Protein AF-A0A3P7JUI5-F1 (afdb_monomer_lite)

Secondary structure (DSSP, 8-state):
------PEEEEEEEEE-SSTT-EEEEEEEEE--S---TTTTHHHHHHHHHHHHHHTT-HHHHHHB-B---S---STT-S-SSSB-EE-GGGGGTT-HHHHHH-S-HHHHHH-SPPPSS--HHHHHHTS-HHHH---SS--S-----EEEEEEEEESS--HHHHHHHHHHHHHTTEEE-PPPTT-TT------------GGGGHHHHHHHHHHHHHHHHHHHT-TT-S-HHHHHHHHHHHHHHHHHHHHHHHHHTT----HHHHHHHHHHHHHHHHHHHHHHH-

Organism: Strongylus vulgaris (NCBI:txid40348)

Radius of gyration: 26.4 Å; chains: 1; bounding box: 70×42×78 Å

Foldseek 3Di:
DDDDQQAKEKEWAKAQAPPPQKIKIKIKIKGQDPFDPFQVVLVVQLVQLVLVCLQVVDPVLQVFADWDCDPDDPPPLQADNTGGGKQALCSLQSSDPVSSVPDPGPLCSLVVDDADPQGDSSCRNQVHPPVVQQRDSDDPDRDRDMGMGIMITMGSDDDPVSVVSSVVSCVVVRHHYDYDDPPRRHPHDHPPDPPPDDPVNCVVVVVVLVVLLVVQLVVLVVDPPDPDSNVVSVVLSVVLVVVVVVVVVVCVVVVVPQDPVCVVCVSVVSSVVSVVVVVVVVD

Structure (mmCIF, N/CA/C/O backbone):
data_AF-A0A3P7JUI5-F1
#
_entry.id   AF-A0A3P7JUI5-F1
#
loop_
_atom_site.group_PDB
_atom_site.id
_atom_site.type_symbol
_atom_site.label_atom_id
_atom_site.label_alt_id
_atom_site.label_comp_id
_atom_site.label_asym_id
_atom_site.label_entity_id
_atom_site.label_seq_id
_atom_site.pdbx_PDB_ins_code
_atom_site.Cartn_x
_atom_site.Cartn_y
_atom_site.Cartn_z
_atom_site.occupancy
_atom_site.B_iso_or_equiv
_atom_site.auth_seq_id
_atom_site.auth_comp_id
_atom_site.auth_asym_id
_atom_site.auth_atom_id
_atom_site.pdbx_PDB_model_num
ATOM 1 N N . MET A 1 1 ? -7.898 6.208 37.864 1.00 26.83 1 MET A N 1
ATOM 2 C CA . MET A 1 1 ? -7.389 7.340 37.059 1.00 26.83 1 MET A CA 1
ATOM 3 C C . MET A 1 1 ? -8.324 7.494 35.877 1.00 26.83 1 MET A C 1
ATOM 5 O O . MET A 1 1 ? -8.553 6.518 35.176 1.00 26.83 1 MET A O 1
ATOM 9 N N . ILE A 1 2 ? -8.960 8.654 35.769 1.00 21.42 2 ILE A N 1
ATOM 10 C CA . ILE A 1 2 ? -10.055 8.947 34.840 1.00 21.42 2 ILE A CA 1
ATOM 11 C C . ILE A 1 2 ? -9.502 8.906 33.410 1.00 21.42 2 ILE A C 1
ATOM 13 O O . ILE A 1 2 ? -8.670 9.733 33.047 1.00 21.42 2 ILE A O 1
ATOM 17 N N . VAL A 1 3 ? -9.920 7.908 32.628 1.00 23.72 3 VAL A N 1
ATOM 18 C CA . VAL A 1 3 ? -9.599 7.799 31.201 1.00 23.72 3 VAL A CA 1
ATOM 19 C C . VAL A 1 3 ? -10.454 8.836 30.479 1.00 23.72 3 VAL A C 1
ATOM 21 O O . VAL A 1 3 ? -11.664 8.675 30.345 1.00 23.72 3 VAL A O 1
ATOM 24 N N . THR A 1 4 ? -9.837 9.946 30.082 1.00 24.38 4 THR A N 1
ATOM 25 C CA . THR A 1 4 ? -10.441 10.930 29.176 1.00 24.38 4 THR A CA 1
ATOM 26 C C . THR A 1 4 ? -10.894 10.245 27.882 1.00 24.38 4 THR A C 1
ATOM 28 O O . THR A 1 4 ? -10.206 9.326 27.434 1.00 24.38 4 THR A O 1
ATOM 31 N N . PRO A 1 5 ? -12.006 10.669 27.253 1.00 30.05 5 PRO A N 1
ATOM 32 C CA . PRO A 1 5 ? -12.497 10.048 26.027 1.00 30.05 5 PRO A CA 1
ATOM 33 C C . PRO A 1 5 ? -11.502 10.318 24.889 1.00 30.05 5 PRO A C 1
ATOM 35 O O . PRO A 1 5 ? -11.484 11.397 24.299 1.00 30.05 5 PRO A O 1
ATOM 38 N N . GLU A 1 6 ? -10.614 9.359 24.624 1.00 42.66 6 GLU A N 1
ATOM 39 C CA . GLU A 1 6 ? -9.634 9.443 23.542 1.00 42.66 6 GLU A CA 1
ATOM 40 C C . GLU A 1 6 ? -10.351 9.339 22.189 1.00 42.66 6 GLU A C 1
ATOM 42 O O . GLU A 1 6 ? -10.959 8.319 21.854 1.00 42.66 6 GLU A O 1
ATOM 47 N N . ARG A 1 7 ? -10.301 10.430 21.418 1.00 47.59 7 ARG A N 1
ATOM 48 C CA . ARG A 1 7 ? -10.943 10.552 20.107 1.00 47.59 7 ARG A CA 1
ATOM 49 C C . ARG A 1 7 ? -10.214 9.688 19.086 1.00 47.59 7 ARG A C 1
ATOM 51 O O . ARG A 1 7 ? -9.016 9.851 18.874 1.00 47.59 7 ARG A O 1
ATOM 58 N N . THR A 1 8 ? -10.940 8.780 18.443 1.00 51.47 8 THR A N 1
ATOM 59 C CA . THR A 1 8 ? -10.430 8.040 17.287 1.00 51.47 8 THR A CA 1
ATOM 60 C C . THR A 1 8 ? -10.857 8.756 16.022 1.00 51.47 8 THR A C 1
ATOM 62 O O . THR A 1 8 ? -12.051 8.921 15.811 1.00 51.47 8 THR A O 1
ATOM 65 N N . ILE A 1 9 ? -9.908 9.144 15.177 1.00 55.41 9 ILE A N 1
ATOM 66 C CA . ILE A 1 9 ? -10.191 9.843 13.927 1.00 55.41 9 ILE A CA 1
ATOM 67 C C . ILE A 1 9 ? -10.328 8.824 12.797 1.00 55.41 9 ILE A C 1
ATOM 69 O O . ILE A 1 9 ? -9.469 7.970 12.598 1.00 55.41 9 ILE A O 1
ATOM 73 N N . VAL A 1 10 ? -11.393 8.941 12.020 1.00 49.41 10 VAL A N 1
ATOM 74 C CA . VAL A 1 10 ? -11.691 8.087 10.871 1.00 49.41 10 VAL A CA 1
ATOM 75 C C . VAL A 1 10 ? -11.729 8.952 9.624 1.00 49.41 10 VAL A C 1
ATOM 77 O O . VAL A 1 10 ? -12.412 9.975 9.568 1.00 49.41 10 VAL A O 1
ATOM 80 N N . ARG A 1 11 ? -10.987 8.526 8.604 1.00 51.09 11 ARG A N 1
ATOM 81 C CA . ARG A 1 11 ? -10.956 9.133 7.279 1.00 51.09 11 ARG A CA 1
ATOM 82 C C . ARG A 1 11 ? -11.177 8.050 6.230 1.00 51.09 11 ARG A C 1
ATOM 84 O O . ARG A 1 11 ? -10.289 7.256 5.940 1.00 51.09 11 ARG A O 1
ATOM 91 N N . LEU A 1 12 ? -12.363 8.040 5.635 1.00 49.16 12 LEU A N 1
ATOM 92 C CA . LEU A 1 12 ? -12.689 7.166 4.509 1.00 49.16 12 LEU A CA 1
ATOM 93 C C . LEU A 1 12 ? -12.155 7.766 3.211 1.00 49.16 12 LEU A C 1
ATOM 95 O O . LEU A 1 12 ? -12.473 8.909 2.901 1.00 49.16 12 LEU A O 1
ATOM 99 N N . ASN A 1 13 ? -11.361 7.001 2.462 1.00 51.72 13 ASN A N 1
ATOM 100 C CA . ASN A 1 13 ? -10.865 7.367 1.142 1.00 51.72 13 ASN A CA 1
ATOM 101 C C . ASN A 1 13 ? -11.179 6.263 0.122 1.00 51.72 13 ASN A C 1
ATOM 103 O O . ASN A 1 13 ? -10.745 5.126 0.263 1.00 51.72 13 ASN A O 1
ATOM 107 N N . SER A 1 14 ? -11.919 6.593 -0.929 1.00 46.00 14 SER A N 1
ATOM 108 C CA . SER A 1 14 ? -12.170 5.696 -2.057 1.00 46.00 14 SER A CA 1
ATOM 109 C C . SER A 1 14 ? -11.106 5.916 -3.132 1.00 46.00 14 SER A C 1
ATOM 111 O O . SER A 1 14 ? -11.048 6.992 -3.724 1.00 46.00 14 SER A O 1
ATOM 113 N N . ARG A 1 15 ? -10.273 4.907 -3.418 1.00 50.12 15 ARG A N 1
ATOM 114 C CA . ARG A 1 15 ? -9.335 4.931 -4.550 1.00 50.12 15 ARG A CA 1
ATOM 115 C C . ARG A 1 15 ? -9.764 3.913 -5.601 1.00 50.12 15 ARG A C 1
ATOM 117 O O . ARG A 1 15 ? -9.694 2.703 -5.411 1.00 50.12 15 ARG A O 1
ATOM 124 N N . MET A 1 16 ? -10.184 4.415 -6.752 1.00 36.66 16 MET A N 1
ATOM 125 C CA . MET A 1 16 ? -10.520 3.583 -7.900 1.00 36.66 16 MET A CA 1
ATOM 126 C C . MET A 1 16 ? -9.229 3.217 -8.649 1.00 36.66 16 MET A C 1
ATOM 128 O O . MET A 1 16 ? -8.483 4.106 -9.063 1.00 36.66 16 MET A O 1
ATOM 132 N N . SER A 1 17 ? -8.937 1.919 -8.775 1.00 37.41 17 SER A N 1
ATOM 133 C CA . SER A 1 17 ? -7.819 1.412 -9.579 1.00 37.41 17 SER A CA 1
ATOM 134 C C . SER A 1 17 ? -8.323 1.106 -10.986 1.00 37.41 17 SER A C 1
ATOM 136 O O . SER A 1 17 ? -9.324 0.412 -11.152 1.00 37.41 17 SER A O 1
ATOM 138 N N . VAL A 1 18 ? -7.632 1.617 -12.007 1.00 34.16 18 VAL A N 1
ATOM 139 C CA . VAL A 1 18 ? -7.945 1.386 -13.427 1.00 34.16 18 VAL A CA 1
ATOM 140 C C . VAL A 1 18 ? -7.439 0.001 -13.844 1.00 34.16 18 VAL A C 1
ATOM 142 O O . VAL A 1 18 ? -6.486 -0.146 -14.597 1.00 34.16 18 VAL A O 1
ATOM 145 N N . THR A 1 19 ? -8.063 -1.028 -13.294 1.00 34.94 19 THR A N 1
ATOM 146 C CA . THR A 1 19 ? -8.113 -2.372 -13.872 1.00 34.94 19 THR A CA 1
ATOM 147 C C . THR A 1 19 ? -9.593 -2.725 -13.866 1.00 34.94 19 THR A C 1
ATOM 149 O O . THR A 1 19 ? -10.106 -3.256 -12.886 1.00 34.94 19 THR A O 1
ATOM 152 N N . GLU A 1 20 ? -10.276 -2.195 -14.882 1.00 40.41 20 GLU A N 1
ATOM 153 C CA . GLU A 1 20 ? -11.668 -2.414 -15.295 1.00 40.41 20 GLU A CA 1
ATOM 154 C C . GLU A 1 20 ? -12.568 -3.172 -14.296 1.00 40.41 20 GLU A C 1
ATOM 156 O O . GLU A 1 20 ? -12.841 -4.337 -14.502 1.00 40.41 20 GLU A O 1
ATOM 161 N N . HIS A 1 21 ? -13.128 -2.485 -13.287 1.00 45.44 21 HIS A N 1
ATOM 162 C CA . HIS A 1 21 ? -14.268 -2.924 -12.434 1.00 45.44 21 HIS A CA 1
ATOM 163 C C . HIS A 1 21 ? -13.969 -3.335 -10.978 1.00 45.44 21 HIS A C 1
ATOM 165 O O . HIS A 1 21 ? -14.878 -3.807 -10.313 1.00 45.44 21 HIS A O 1
ATOM 171 N N . ASN A 1 22 ? -12.775 -3.102 -10.419 1.00 52.47 22 ASN A N 1
ATOM 172 C CA . ASN A 1 22 ? -12.553 -3.278 -8.970 1.00 52.47 22 ASN A CA 1
ATOM 173 C C . ASN A 1 22 ? -12.236 -1.942 -8.279 1.00 52.47 22 ASN A C 1
ATOM 175 O O . ASN A 1 22 ? -11.283 -1.250 -8.651 1.00 52.47 22 ASN A O 1
ATOM 179 N N . VAL A 1 23 ? -13.009 -1.574 -7.251 1.00 56.88 23 VAL A N 1
ATOM 180 C CA . VAL A 1 23 ? -12.786 -0.355 -6.456 1.00 56.88 23 VAL A CA 1
ATOM 181 C C . VAL A 1 23 ? -12.154 -0.704 -5.114 1.00 56.88 23 VAL A C 1
ATOM 183 O O . VAL A 1 23 ? -12.632 -1.567 -4.382 1.00 56.88 23 VAL A O 1
ATOM 186 N N . ILE A 1 24 ? -11.073 -0.003 -4.770 1.00 59.09 24 ILE A N 1
ATOM 187 C CA . ILE A 1 24 ? -10.360 -0.184 -3.508 1.00 59.09 24 ILE A CA 1
ATOM 188 C C . ILE A 1 24 ? -10.741 0.970 -2.580 1.00 59.09 24 ILE A C 1
ATOM 190 O O . ILE A 1 24 ? -10.284 2.105 -2.720 1.00 59.09 24 ILE A O 1
ATOM 194 N N . SER A 1 25 ? -11.591 0.687 -1.602 1.00 60.56 25 SER A N 1
ATOM 195 C CA . SER A 1 25 ? -11.957 1.649 -0.567 1.00 60.56 25 SER A CA 1
ATOM 196 C C . SER A 1 25 ? -11.001 1.510 0.612 1.00 60.56 25 SER A C 1
ATOM 198 O O . SER A 1 25 ? -11.040 0.534 1.355 1.00 60.56 25 SER A O 1
ATOM 200 N N . ALA A 1 26 ? -10.126 2.494 0.795 1.00 60.53 26 ALA A N 1
ATOM 201 C CA . ALA A 1 26 ? -9.203 2.566 1.917 1.00 60.53 26 ALA A CA 1
ATOM 202 C C . ALA A 1 26 ? -9.793 3.441 3.032 1.00 60.53 26 ALA A C 1
ATOM 204 O O . ALA A 1 26 ? -9.858 4.667 2.943 1.00 60.53 26 ALA A O 1
ATOM 205 N N . LEU A 1 27 ? -10.201 2.817 4.127 1.00 63.44 27 LEU A N 1
ATOM 206 C CA . LEU A 1 27 ? -10.541 3.501 5.359 1.00 63.44 27 LEU A CA 1
ATOM 207 C C . LEU A 1 27 ? -9.280 3.727 6.198 1.00 63.44 27 LEU A C 1
ATOM 209 O O . LEU A 1 27 ? -8.758 2.806 6.814 1.00 63.44 27 LEU A O 1
ATOM 213 N N . VAL A 1 28 ? -8.802 4.961 6.282 1.00 63.41 28 VAL A N 1
ATOM 214 C CA . VAL A 1 28 ? -7.687 5.326 7.159 1.00 63.41 28 VAL A CA 1
ATOM 215 C C . VAL A 1 28 ? -8.228 5.660 8.542 1.00 63.41 28 VAL A C 1
ATOM 217 O O . VAL A 1 28 ? -9.019 6.587 8.701 1.00 63.41 28 VAL A O 1
ATOM 220 N N . VAL A 1 29 ? -7.785 4.931 9.561 1.00 62.66 29 VAL A N 1
ATOM 221 C CA . VAL A 1 29 ? -8.134 5.202 10.956 1.00 62.66 29 VAL A CA 1
ATOM 222 C C . VAL A 1 29 ? -6.893 5.714 11.679 1.00 62.66 29 VAL A C 1
ATOM 224 O O . VAL A 1 29 ? -5.898 5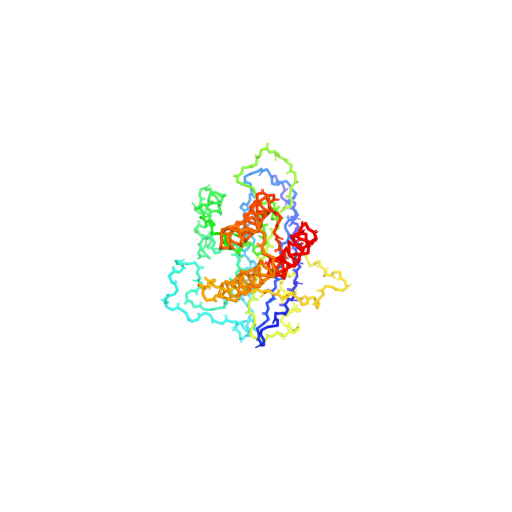.015 11.861 1.00 62.66 29 VAL A O 1
ATOM 227 N N . ARG A 1 30 ? -6.950 6.974 12.095 1.00 64.50 30 ARG A N 1
ATOM 228 C CA . ARG A 1 30 ? -5.895 7.651 12.841 1.00 64.50 30 ARG A CA 1
ATOM 229 C C . ARG A 1 30 ? -6.253 7.667 14.319 1.00 64.50 30 ARG A C 1
ATOM 231 O O . ARG A 1 30 ? -7.285 8.203 14.715 1.00 64.50 30 ARG A O 1
ATOM 238 N N . PHE A 1 31 ? -5.353 7.164 15.153 1.00 61.66 31 PHE A N 1
ATOM 239 C CA . PHE A 1 31 ? -5.466 7.294 16.600 1.00 61.66 31 PHE A CA 1
ATOM 240 C C . PHE A 1 31 ? -4.487 8.371 17.070 1.00 61.66 31 PHE A C 1
ATOM 242 O O . PHE A 1 31 ? -3.290 8.090 17.214 1.00 61.66 31 PHE A O 1
ATOM 249 N N . PRO A 1 32 ? -4.951 9.616 17.303 1.00 54.56 32 PRO A N 1
ATOM 250 C CA . PRO A 1 32 ? -4.145 10.635 17.956 1.00 54.56 32 PRO A CA 1
ATOM 251 C C . PRO A 1 32 ? -3.948 10.224 19.415 1.00 54.56 32 PRO A C 1
ATOM 253 O O . PRO A 1 32 ? -4.758 10.518 20.287 1.00 54.56 32 PRO A O 1
ATOM 256 N N . VAL A 1 33 ? -2.877 9.486 19.686 1.00 55.25 33 VAL A N 1
ATOM 257 C CA . VAL A 1 33 ? -2.654 8.967 21.027 1.00 55.25 33 VAL A CA 1
ATOM 258 C C . VAL A 1 33 ? -2.229 10.094 21.969 1.00 55.25 33 VAL A C 1
ATOM 260 O O . VAL A 1 33 ? -1.103 10.606 21.917 1.00 55.25 33 VAL A O 1
ATOM 263 N N . GLY A 1 34 ? -3.112 10.422 22.905 1.00 44.94 34 GLY A N 1
ATOM 264 C CA . GLY A 1 34 ? -2.802 11.217 24.078 1.00 44.94 34 GLY A CA 1
ATOM 265 C C . GLY A 1 34 ? -2.146 10.351 25.150 1.00 44.94 34 GLY A C 1
ATOM 266 O O . GLY A 1 34 ? -2.784 10.029 26.133 1.00 44.94 34 GLY A O 1
ATOM 267 N N . GLN A 1 35 ? -0.842 10.068 25.013 1.00 42.78 35 GLN A N 1
ATOM 268 C CA . GLN A 1 35 ? 0.000 9.362 26.008 1.00 42.78 35 GLN A CA 1
ATOM 269 C C . GLN A 1 35 ? -0.039 7.816 25.981 1.00 42.78 35 GLN A C 1
ATOM 271 O O . GLN A 1 35 ? -0.222 7.173 27.010 1.00 42.78 35 GLN A O 1
ATOM 276 N N . CYS A 1 36 ? 0.294 7.171 24.856 1.00 47.56 36 CYS A N 1
ATOM 277 C CA . CYS A 1 36 ? 0.828 5.806 24.955 1.00 47.56 36 CYS A CA 1
ATOM 278 C C . CYS A 1 36 ? 2.262 5.900 25.474 1.00 47.56 36 CYS A C 1
ATOM 280 O O . CYS A 1 36 ? 3.192 6.208 24.727 1.00 47.56 36 CYS A O 1
ATOM 282 N N . LEU A 1 37 ? 2.452 5.593 26.758 1.00 50.81 37 LEU A N 1
ATOM 283 C CA . LEU A 1 37 ? 3.724 5.049 27.227 1.00 50.81 37 LEU A CA 1
ATOM 284 C C . LEU A 1 37 ? 4.033 3.828 26.343 1.00 50.81 37 LEU A C 1
ATOM 286 O O . LEU A 1 37 ? 3.122 3.042 26.084 1.00 50.81 37 LEU A O 1
ATOM 290 N N . GLY A 1 38 ? 5.268 3.686 25.851 1.00 50.72 38 GLY A N 1
ATOM 291 C CA . GLY A 1 38 ? 5.672 2.867 24.686 1.00 50.72 38 GLY A CA 1
ATOM 292 C C . GLY A 1 38 ? 5.354 1.356 24.661 1.00 50.72 38 GLY A C 1
ATOM 293 O O . GLY A 1 38 ? 5.926 0.642 23.845 1.00 50.72 38 GLY A O 1
ATOM 294 N N . ARG A 1 39 ? 4.464 0.855 25.527 1.00 53.28 39 ARG A N 1
ATOM 295 C CA . ARG A 1 39 ? 3.900 -0.505 25.545 1.00 53.28 39 ARG A CA 1
ATOM 296 C C . ARG A 1 39 ? 2.367 -0.562 25.391 1.00 53.28 39 ARG A C 1
ATOM 298 O O . ARG A 1 39 ? 1.826 -1.654 25.259 1.00 53.28 39 ARG A O 1
ATOM 305 N N . LEU A 1 40 ? 1.653 0.569 25.362 1.00 66.12 40 LEU A N 1
ATOM 306 C CA . LEU A 1 40 ? 0.177 0.613 25.303 1.00 66.12 40 LEU A CA 1
ATOM 307 C C . LEU A 1 40 ? -0.432 0.576 23.883 1.00 66.12 40 LEU A C 1
ATOM 309 O O . LEU A 1 40 ? -1.573 0.972 23.673 1.00 66.12 40 LEU A O 1
ATOM 313 N N . ILE A 1 41 ? 0.275 0.014 22.902 1.00 77.25 41 ILE A N 1
ATOM 314 C CA . ILE A 1 41 ? -0.212 -0.127 21.511 1.00 77.25 41 ILE A CA 1
ATOM 315 C C . ILE A 1 41 ? -1.471 -1.000 21.410 1.00 77.25 41 ILE A C 1
ATOM 317 O O . ILE A 1 41 ? -2.245 -0.884 20.459 1.00 77.25 41 ILE A O 1
ATOM 321 N N . ARG A 1 42 ? -1.723 -1.837 22.424 1.00 81.94 42 ARG A N 1
ATOM 322 C CA . ARG A 1 42 ? -2.939 -2.649 22.505 1.00 81.94 42 ARG A CA 1
ATOM 323 C C . ARG A 1 42 ? -4.221 -1.824 22.484 1.00 81.94 42 ARG A C 1
ATOM 325 O O . ARG A 1 42 ? -5.192 -2.280 21.896 1.00 81.94 42 ARG A O 1
ATOM 332 N N . GLY A 1 43 ? -4.240 -0.636 23.090 1.00 81.00 43 GLY A N 1
ATOM 333 C CA . GLY A 1 43 ? -5.435 0.213 23.116 1.00 81.00 43 GLY A CA 1
ATOM 334 C C . GLY A 1 43 ? -5.874 0.596 21.698 1.00 81.00 43 GLY A C 1
ATOM 335 O O . GLY A 1 43 ? -6.943 0.160 21.260 1.00 81.00 43 GLY A O 1
ATOM 336 N N . PRO A 1 44 ? -5.023 1.304 20.935 1.00 79.69 44 PRO A N 1
ATOM 337 C CA . PRO A 1 44 ? -5.308 1.660 19.547 1.00 79.69 44 PRO A CA 1
ATOM 338 C C . PRO A 1 44 ? -5.592 0.455 18.643 1.00 79.69 44 PRO A C 1
ATOM 340 O O . PRO A 1 44 ? -6.512 0.520 17.837 1.00 79.69 44 PRO A O 1
ATOM 343 N N . LEU A 1 45 ? -4.872 -0.664 18.789 1.00 85.38 45 LEU A N 1
ATOM 344 C CA . LEU A 1 45 ? -5.118 -1.864 17.974 1.00 85.38 45 LEU A CA 1
ATOM 345 C C . LEU A 1 45 ? -6.407 -2.605 18.344 1.00 85.38 45 LEU A C 1
ATOM 347 O O . LEU A 1 45 ? -7.046 -3.181 17.470 1.00 85.38 45 LEU A O 1
ATOM 351 N N . SER A 1 46 ? -6.841 -2.573 19.606 1.00 87.56 46 SER A N 1
ATOM 352 C CA . SER A 1 46 ? -8.104 -3.208 20.013 1.00 87.56 46 SER A CA 1
ATOM 353 C C . SER A 1 46 ? -9.310 -2.593 19.296 1.00 87.56 46 SER A C 1
ATOM 355 O O . SER A 1 46 ? -10.252 -3.294 18.929 1.00 87.56 46 SER A O 1
ATOM 357 N N . ARG A 1 47 ? -9.243 -1.288 19.008 1.00 85.31 47 ARG A N 1
ATOM 358 C CA . ARG A 1 47 ? -10.261 -0.561 18.244 1.00 85.31 47 ARG A CA 1
ATOM 359 C C . ARG A 1 47 ? -10.332 -1.010 16.788 1.00 85.31 47 ARG A C 1
ATOM 361 O O . ARG A 1 47 ? -11.387 -0.855 16.177 1.00 85.31 47 ARG A O 1
ATOM 368 N N . ALA A 1 48 ? -9.280 -1.638 16.262 1.00 86.25 48 ALA A N 1
ATOM 369 C CA . ALA A 1 48 ? -9.318 -2.199 14.924 1.00 86.25 48 ALA A CA 1
ATOM 370 C C . ALA A 1 48 ? -10.322 -3.356 14.812 1.00 86.25 48 ALA A C 1
ATOM 372 O O . ALA A 1 48 ? -11.031 -3.467 13.816 1.00 86.25 48 ALA A O 1
ATOM 373 N N . PHE A 1 49 ? -10.446 -4.178 15.860 1.00 89.06 49 PHE A N 1
ATOM 374 C CA . PHE A 1 49 ? -11.441 -5.254 15.913 1.00 89.06 49 PHE A CA 1
ATOM 375 C C . PHE A 1 49 ? -12.871 -4.705 15.931 1.00 89.06 49 PHE A C 1
ATOM 377 O O . PHE A 1 49 ? -13.755 -5.258 15.279 1.00 89.06 49 PHE A O 1
ATOM 384 N N . VAL A 1 50 ? -13.090 -3.585 16.628 1.00 88.31 50 VAL A N 1
ATOM 385 C CA . VAL A 1 50 ? -14.383 -2.885 16.631 1.00 88.31 50 VAL A CA 1
ATOM 386 C C . VAL A 1 50 ? -14.693 -2.337 15.240 1.00 88.31 50 VAL A C 1
ATOM 388 O O . VAL A 1 50 ? -15.778 -2.579 14.721 1.00 88.31 50 VAL A O 1
ATOM 391 N N . ALA A 1 51 ? -13.731 -1.664 14.604 1.00 85.62 51 ALA A N 1
ATOM 392 C CA . ALA A 1 51 ? -13.899 -1.128 13.256 1.00 85.62 51 ALA A CA 1
ATOM 393 C C . ALA A 1 51 ? -14.191 -2.229 12.226 1.00 85.62 51 ALA A C 1
ATOM 395 O O . ALA A 1 51 ? -15.120 -2.090 11.436 1.00 85.62 51 ALA A O 1
ATOM 396 N N . ARG A 1 52 ? -13.483 -3.365 12.290 1.00 88.06 52 ARG A N 1
ATOM 397 C CA . ARG A 1 52 ? -13.764 -4.536 11.448 1.00 88.06 52 ARG A CA 1
ATOM 398 C C . ARG A 1 52 ? -15.205 -5.025 11.608 1.00 88.06 52 ARG A C 1
ATOM 400 O O . ARG A 1 52 ? -15.864 -5.294 10.610 1.00 88.06 52 ARG A O 1
ATOM 407 N N . LYS A 1 53 ? -15.700 -5.113 12.847 1.00 88.06 53 LYS A N 1
ATOM 408 C CA . LYS A 1 53 ? -17.083 -5.528 13.129 1.00 88.06 53 LYS A CA 1
ATOM 409 C C . LYS A 1 53 ? -18.113 -4.543 12.564 1.00 88.06 53 LYS A C 1
ATOM 411 O O . LYS A 1 53 ? -19.165 -4.979 12.121 1.00 88.06 53 LYS A O 1
ATOM 416 N N . ILE A 1 54 ? -17.814 -3.242 12.567 1.00 86.25 54 ILE A N 1
ATOM 417 C CA . ILE A 1 54 ? -18.688 -2.214 11.979 1.00 86.25 54 ILE A CA 1
ATOM 418 C C . ILE A 1 54 ? -18.748 -2.360 10.453 1.00 86.25 54 ILE A C 1
ATOM 420 O O . ILE A 1 54 ? -19.836 -2.308 9.892 1.00 86.25 54 ILE A O 1
ATOM 424 N N . ILE A 1 55 ? -17.603 -2.579 9.793 1.00 84.88 55 ILE A N 1
ATOM 425 C CA . ILE A 1 55 ? -17.521 -2.711 8.326 1.00 84.88 55 ILE A CA 1
ATOM 426 C C . ILE A 1 55 ? -18.253 -3.963 7.841 1.00 84.88 55 ILE A C 1
ATOM 428 O O . ILE A 1 55 ? -19.050 -3.879 6.917 1.00 84.88 55 ILE A O 1
ATOM 432 N N . LEU A 1 56 ? -17.989 -5.109 8.476 1.00 84.38 56 LEU A N 1
ATOM 433 C CA . LEU A 1 56 ? -18.596 -6.397 8.115 1.00 84.38 56 LEU A CA 1
ATOM 434 C C . LEU A 1 56 ? -20.029 -6.562 8.643 1.00 84.38 56 LEU A C 1
ATOM 436 O O . LEU A 1 56 ? -20.677 -7.553 8.354 1.00 84.38 56 LEU A O 1
ATOM 440 N N . GLY A 1 57 ? -20.515 -5.637 9.472 1.00 83.50 57 GLY A N 1
ATOM 441 C CA . GLY A 1 57 ? -21.890 -5.644 9.977 1.00 83.50 57 GLY A CA 1
ATOM 442 C C . GLY A 1 57 ? -22.871 -4.872 9.090 1.00 83.50 57 GLY A C 1
ATOM 443 O O . GLY A 1 57 ? -23.971 -4.562 9.551 1.00 83.50 57 GLY A O 1
ATOM 444 N N . GLN A 1 58 ? -22.447 -4.476 7.886 1.00 82.94 58 GLN A N 1
ATOM 445 C CA . GLN A 1 58 ? -23.246 -3.728 6.920 1.00 82.94 58 GLN A CA 1
ATOM 446 C C . GLN A 1 58 ? -23.616 -4.646 5.752 1.00 82.94 58 GLN A C 1
ATOM 448 O O . GLN A 1 58 ? -22.744 -5.047 4.984 1.00 82.94 58 GLN A O 1
ATOM 453 N N . ASP A 1 59 ? -24.911 -4.903 5.580 1.00 78.38 59 ASP A N 1
ATOM 454 C CA . ASP A 1 59 ? -25.423 -5.814 4.547 1.00 78.38 59 ASP A CA 1
ATOM 455 C C . ASP A 1 59 ? -25.036 -5.363 3.121 1.00 78.38 59 ASP A C 1
ATOM 457 O O . ASP A 1 59 ? -24.678 -6.183 2.275 1.00 78.38 59 ASP A O 1
ATOM 461 N N . ASP A 1 60 ? -25.003 -4.047 2.869 1.00 77.75 60 ASP A N 1
ATOM 462 C CA . ASP A 1 60 ? -24.607 -3.477 1.569 1.00 77.75 60 ASP A CA 1
ATOM 463 C C . ASP A 1 60 ? -23.141 -3.771 1.206 1.00 77.75 60 ASP A C 1
ATOM 465 O O . ASP A 1 60 ? -22.788 -3.895 0.028 1.00 77.75 60 ASP A O 1
ATOM 469 N N . VAL A 1 61 ? -22.274 -3.867 2.223 1.00 78.31 61 VAL A N 1
ATOM 470 C CA . VAL A 1 61 ? -20.852 -4.180 2.041 1.00 78.31 61 VAL A CA 1
ATOM 471 C C . VAL A 1 61 ? -20.698 -5.648 1.678 1.00 78.31 61 VAL A C 1
ATOM 473 O O . VAL A 1 61 ? -19.976 -5.948 0.731 1.00 78.31 61 VAL A O 1
ATOM 476 N N . ASP A 1 62 ? -21.409 -6.544 2.360 1.00 76.62 62 ASP A N 1
ATOM 477 C CA . ASP A 1 62 ? -21.363 -7.981 2.076 1.00 76.62 62 ASP A CA 1
ATOM 478 C C . ASP A 1 62 ? -21.877 -8.317 0.665 1.00 76.62 62 ASP A C 1
ATOM 480 O O . ASP A 1 62 ? -21.343 -9.221 0.015 1.00 76.62 62 ASP A O 1
ATOM 484 N N . ALA A 1 63 ? -22.862 -7.563 0.163 1.00 77.75 63 ALA A N 1
ATOM 485 C CA . ALA A 1 63 ? -23.382 -7.713 -1.196 1.00 77.75 63 ALA A CA 1
ATOM 486 C C . ALA A 1 63 ? -22.421 -7.191 -2.281 1.00 77.75 63 ALA A C 1
ATOM 488 O O . ALA A 1 63 ? -22.341 -7.767 -3.366 1.00 77.75 63 ALA A O 1
ATOM 489 N N . SER A 1 64 ? -21.692 -6.107 -1.999 1.00 76.88 64 SER A N 1
ATOM 490 C CA . SER A 1 64 ? -20.896 -5.385 -3.005 1.00 76.88 64 SER A CA 1
ATOM 491 C C . SER A 1 64 ? -19.399 -5.680 -2.945 1.00 76.88 64 SER A C 1
ATOM 493 O O . SER A 1 64 ? -18.634 -5.142 -3.751 1.00 76.88 64 SER A O 1
ATOM 495 N N . CYS A 1 65 ? -18.941 -6.488 -1.988 1.00 80.94 65 CYS A N 1
ATOM 496 C CA . CYS A 1 65 ? -17.520 -6.710 -1.791 1.00 80.94 65 CYS A CA 1
ATOM 497 C C . CYS A 1 65 ? -16.941 -7.919 -2.514 1.00 80.94 65 CYS A C 1
ATOM 499 O O . CYS A 1 65 ? -17.617 -8.895 -2.836 1.00 80.94 65 CYS A O 1
ATOM 501 N N . LEU A 1 66 ? -15.638 -7.837 -2.779 1.00 79.56 66 LEU A N 1
ATOM 502 C CA . LEU A 1 66 ? -14.907 -8.887 -3.465 1.00 79.56 66 LEU A CA 1
ATOM 503 C C . LEU A 1 66 ? -14.798 -10.107 -2.546 1.00 79.56 66 LEU A C 1
ATOM 505 O O . LEU A 1 66 ? -14.106 -10.067 -1.527 1.00 79.56 66 LEU A O 1
ATOM 509 N N . GLN A 1 67 ? -15.476 -11.192 -2.906 1.00 79.19 67 GLN A N 1
ATOM 510 C CA . GLN A 1 67 ? -15.443 -12.425 -2.132 1.00 79.19 67 GLN A CA 1
ATOM 511 C C . GLN A 1 67 ? -14.198 -13.243 -2.468 1.00 79.19 67 GLN A C 1
ATOM 513 O O . GLN A 1 67 ? -13.911 -13.531 -3.630 1.00 79.19 67 GLN A O 1
ATOM 518 N N . VAL A 1 68 ? -13.460 -13.654 -1.436 1.00 71.06 68 VAL A N 1
ATOM 519 C CA . VAL A 1 68 ? -12.351 -14.597 -1.605 1.00 71.06 68 VAL A CA 1
ATOM 520 C C . VAL A 1 68 ? -12.910 -16.012 -1.535 1.00 71.06 68 VAL A C 1
ATOM 522 O O . VAL A 1 68 ? -13.258 -16.505 -0.463 1.00 71.06 68 VAL A O 1
ATOM 525 N N . MET A 1 69 ? -12.974 -16.675 -2.686 1.00 55.62 69 MET A N 1
ATOM 526 C CA . MET A 1 69 ? -13.173 -18.119 -2.779 1.00 55.62 69 MET A CA 1
ATOM 527 C C . MET A 1 69 ? -11.808 -18.762 -3.013 1.00 55.62 69 MET A C 1
ATOM 529 O O . MET A 1 69 ? -11.366 -18.908 -4.147 1.00 55.62 69 MET A O 1
ATOM 533 N N . SER A 1 70 ? -11.083 -19.075 -1.943 1.00 51.66 70 SER A N 1
ATOM 534 C CA . SER A 1 70 ? -9.807 -19.779 -2.065 1.00 51.66 70 SER A CA 1
ATOM 535 C C . SER A 1 70 ? -9.693 -20.838 -0.985 1.00 51.66 70 SER A C 1
ATOM 537 O O . SER A 1 70 ? -9.513 -20.526 0.190 1.00 51.66 70 SER A O 1
ATOM 539 N N . GLU A 1 71 ? -9.786 -22.097 -1.407 1.00 44.94 71 GLU A N 1
ATOM 540 C CA . GLU A 1 71 ? -9.436 -23.262 -0.591 1.00 44.94 71 GLU A CA 1
ATOM 541 C C . GLU A 1 71 ? -7.910 -23.489 -0.523 1.00 44.94 71 GLU A C 1
ATOM 543 O O . GLU A 1 71 ? -7.453 -24.232 0.341 1.00 44.94 71 GLU A O 1
ATOM 548 N N . GLU A 1 72 ? -7.089 -22.829 -1.361 1.00 40.47 72 GLU A N 1
ATOM 549 C CA . GLU A 1 72 ? -5.696 -23.266 -1.586 1.00 40.47 72 GLU A CA 1
ATOM 550 C C . GLU A 1 72 ? -4.627 -22.169 -1.784 1.00 40.47 72 GLU A C 1
ATOM 552 O O . GLU A 1 72 ? -3.532 -22.454 -2.281 1.00 40.47 72 GLU A O 1
ATOM 557 N N . LEU A 1 73 ? -4.828 -20.916 -1.352 1.00 40.81 73 LEU A N 1
ATOM 558 C CA . LEU A 1 73 ? -3.684 -19.991 -1.312 1.00 40.81 73 LEU A CA 1
ATOM 559 C C . LEU A 1 73 ? -2.756 -20.354 -0.142 1.00 40.81 73 LEU A C 1
ATOM 561 O O . LEU A 1 73 ? -2.994 -19.989 1.008 1.00 40.81 73 LEU A O 1
ATOM 565 N N . ARG A 1 74 ? -1.633 -21.016 -0.449 1.00 38.81 74 ARG A N 1
ATOM 566 C CA . ARG A 1 74 ? -0.497 -21.292 0.458 1.00 38.81 74 ARG A CA 1
ATOM 567 C C . ARG A 1 74 ? 0.236 -20.028 0.962 1.00 38.81 74 ARG A C 1
ATOM 569 O O . ARG A 1 74 ? 1.416 -20.078 1.289 1.00 38.81 74 ARG A O 1
ATOM 576 N N . PHE A 1 75 ? -0.448 -18.891 1.054 1.00 43.19 75 PHE A N 1
ATOM 577 C CA . PHE A 1 75 ? -0.059 -17.760 1.891 1.00 43.19 75 PHE A CA 1
ATOM 578 C C . PHE A 1 75 ? -0.747 -17.974 3.240 1.00 43.19 75 PHE A C 1
ATOM 580 O O . PHE A 1 75 ? -1.867 -17.516 3.441 1.00 43.19 75 PHE A O 1
ATOM 587 N N . GLY A 1 76 ? -0.113 -18.788 4.093 1.00 45.56 76 GLY A N 1
ATOM 588 C CA . GLY A 1 76 ? -0.737 -19.501 5.215 1.00 45.56 76 GLY A CA 1
ATOM 589 C C . GLY A 1 76 ? -1.794 -18.734 6.012 1.00 45.56 76 GLY A C 1
ATOM 590 O O . GLY A 1 76 ? -1.642 -17.547 6.215 1.00 45.56 76 GLY A O 1
ATOM 591 N N . THR A 1 77 ? -2.848 -19.430 6.453 1.00 49.28 77 THR A N 1
ATOM 592 C CA . THR A 1 77 ? -3.835 -19.134 7.529 1.00 49.28 77 THR A CA 1
ATOM 593 C C . THR A 1 77 ? -4.382 -17.707 7.758 1.00 49.28 77 THR A C 1
ATOM 595 O O . THR A 1 77 ? -5.154 -17.524 8.694 1.00 49.28 77 THR A O 1
ATOM 598 N N . PHE A 1 78 ? -4.007 -16.690 6.983 1.00 51.00 78 PHE A N 1
ATOM 599 C CA . PHE A 1 78 ? -4.207 -15.274 7.329 1.00 51.00 78 PHE A CA 1
ATOM 600 C C . PHE A 1 78 ? -5.182 -14.541 6.410 1.00 51.00 78 PHE A C 1
ATOM 602 O O . PHE A 1 78 ? -5.565 -13.420 6.728 1.00 51.00 78 PHE A O 1
ATOM 609 N N . TYR A 1 79 ? -5.596 -15.161 5.306 1.00 52.38 79 TYR A N 1
ATOM 610 C CA . TYR A 1 79 ? -6.708 -14.668 4.502 1.00 52.38 79 TYR A CA 1
ATOM 611 C C . TYR A 1 79 ? -8.021 -15.274 5.014 1.00 52.38 79 TYR A C 1
ATOM 613 O O . TYR A 1 79 ? -8.026 -16.446 5.409 1.00 52.38 79 TYR A O 1
ATOM 621 N N . PRO A 1 80 ? -9.124 -14.501 5.048 1.00 50.38 80 PRO A N 1
ATOM 622 C CA . PRO A 1 80 ? -10.420 -15.023 5.454 1.00 50.38 80 PRO A CA 1
ATOM 623 C C . PRO A 1 80 ? -10.777 -16.209 4.555 1.00 50.38 80 PRO A C 1
ATOM 625 O O . PRO A 1 80 ? -10.822 -16.081 3.335 1.00 50.38 80 PRO A O 1
ATOM 628 N N . GLN A 1 81 ? -10.987 -17.375 5.170 1.00 48.72 81 GLN A N 1
ATOM 629 C CA . GLN A 1 81 ? -11.233 -18.632 4.456 1.00 48.72 81 GLN A CA 1
ATOM 630 C C . GLN A 1 81 ? -12.533 -18.594 3.639 1.00 48.72 81 GLN A C 1
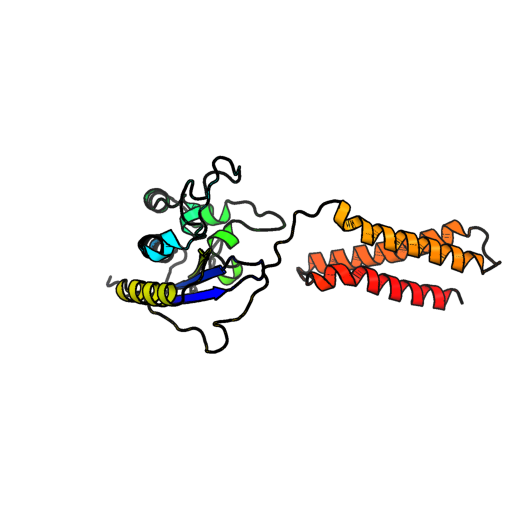ATOM 632 O O . GLN A 1 81 ? -12.662 -19.347 2.680 1.00 48.72 81 GLN A O 1
ATOM 637 N N . ARG A 1 82 ? -13.473 -17.705 4.001 1.00 55.19 82 ARG A N 1
ATOM 638 C CA . ARG A 1 82 ? -14.656 -17.304 3.227 1.00 55.19 82 ARG A CA 1
ATOM 639 C C . ARG A 1 82 ? -15.048 -15.878 3.624 1.00 55.19 82 ARG A C 1
ATOM 641 O O . ARG A 1 82 ? -14.952 -15.532 4.802 1.00 55.19 82 ARG A O 1
ATOM 648 N N . GLY A 1 83 ? -15.506 -15.079 2.664 1.00 70.56 83 GLY A N 1
ATOM 649 C CA . GLY A 1 83 ? -16.106 -13.766 2.912 1.00 70.56 83 GLY A CA 1
ATOM 650 C C . GLY A 1 83 ? -15.399 -12.604 2.218 1.00 70.56 83 GLY A C 1
ATOM 651 O O . GLY A 1 83 ? -14.585 -12.780 1.311 1.00 70.56 83 GLY A O 1
ATOM 652 N N . CYS A 1 84 ? -15.763 -11.407 2.659 1.00 79.81 84 CYS A N 1
ATOM 653 C CA . CYS A 1 84 ? -15.330 -10.132 2.114 1.00 79.81 84 CYS A CA 1
ATOM 654 C C . CYS A 1 84 ? -13.806 -9.923 2.198 1.00 79.81 84 CYS A C 1
ATOM 656 O O . CYS A 1 84 ? -13.222 -10.063 3.280 1.00 79.81 84 CYS A O 1
ATOM 658 N N . LEU A 1 85 ? -13.148 -9.556 1.089 1.00 81.94 85 LEU A N 1
ATOM 659 C CA . LEU A 1 85 ? -11.725 -9.210 1.095 1.00 81.94 85 LEU A CA 1
ATOM 660 C C . LEU A 1 85 ? -11.520 -7.860 1.797 1.00 81.94 85 LEU A C 1
ATOM 662 O O . LEU A 1 85 ? -11.703 -6.785 1.222 1.00 81.94 85 LEU A O 1
ATOM 666 N N . LEU A 1 86 ? -11.103 -7.943 3.057 1.00 83.38 86 LEU A N 1
ATOM 667 C CA . LEU A 1 86 ? -10.767 -6.814 3.914 1.00 83.38 86 LEU A CA 1
ATOM 668 C C . LEU A 1 86 ? -9.350 -7.009 4.459 1.00 83.38 86 LEU A C 1
ATOM 670 O O . LEU A 1 86 ? -9.091 -7.971 5.185 1.00 83.38 86 LEU A O 1
ATOM 674 N N . LEU A 1 87 ? -8.445 -6.095 4.109 1.00 84.56 87 LEU A N 1
ATOM 675 C CA . LEU A 1 87 ? -7.103 -6.026 4.684 1.00 84.56 87 LEU A CA 1
ATOM 676 C C . LEU A 1 87 ? -7.115 -5.076 5.867 1.00 84.56 87 LEU A C 1
ATOM 678 O O . LEU A 1 87 ? -7.512 -3.919 5.735 1.00 84.56 87 LEU A O 1
ATOM 682 N N . ASP A 1 88 ? -6.672 -5.564 7.014 1.00 86.56 88 ASP A N 1
ATOM 683 C CA . ASP A 1 88 ? -6.710 -4.807 8.251 1.00 86.56 88 ASP A CA 1
ATOM 684 C C . ASP A 1 88 ? -5.738 -5.391 9.291 1.00 86.56 88 ASP A C 1
ATOM 686 O O . ASP A 1 88 ? -5.319 -6.551 9.169 1.00 86.56 88 ASP A O 1
ATOM 690 N N . PRO A 1 89 ? -5.387 -4.641 10.353 1.00 88.38 89 PRO A N 1
ATOM 691 C CA . PRO A 1 89 ? -4.368 -5.090 11.294 1.00 88.38 89 PRO A CA 1
ATOM 692 C C . PRO A 1 89 ? -4.817 -6.275 12.159 1.00 88.38 89 PRO A C 1
ATOM 694 O O . PRO A 1 89 ? -3.979 -6.918 12.785 1.00 88.38 89 PRO A O 1
ATOM 697 N N . THR A 1 90 ? -6.102 -6.641 12.201 1.00 88.62 90 THR A N 1
ATOM 698 C CA . THR A 1 90 ? -6.529 -7.843 12.941 1.00 88.62 90 THR A CA 1
ATOM 699 C C . THR A 1 90 ? -6.044 -9.139 12.280 1.00 88.62 90 THR A C 1
ATOM 701 O O . THR A 1 90 ? -5.982 -10.181 12.942 1.00 88.62 90 THR A O 1
ATOM 704 N N . ALA A 1 91 ? -5.620 -9.084 11.010 1.00 87.56 91 ALA A N 1
ATOM 705 C CA . ALA A 1 91 ? -5.059 -10.218 10.277 1.00 87.56 91 ALA A CA 1
ATOM 706 C C . ALA A 1 91 ? -3.793 -10.800 10.934 1.00 87.56 91 ALA A C 1
ATOM 708 O O . ALA A 1 91 ? -3.538 -12.002 10.814 1.00 87.56 91 ALA A O 1
ATOM 709 N N . PHE A 1 92 ? -3.028 -10.007 11.701 1.00 87.12 92 PHE A N 1
ATOM 710 C CA . PHE A 1 92 ? -1.864 -10.516 12.442 1.00 87.12 92 PHE A CA 1
ATOM 711 C C . PHE A 1 92 ? -2.230 -11.658 13.403 1.00 87.12 92 PHE A C 1
ATOM 713 O O . PHE A 1 92 ? -1.447 -12.597 13.548 1.00 87.12 92 PHE A O 1
ATOM 720 N N . TRP A 1 93 ? -3.434 -11.615 13.984 1.00 89.19 93 TRP A N 1
ATOM 721 C CA . TRP A 1 93 ? -3.960 -12.607 14.932 1.00 89.19 93 TRP A CA 1
ATOM 722 C C . TRP A 1 93 ? -5.051 -13.500 14.327 1.00 89.19 93 TRP A C 1
ATOM 724 O O . TRP A 1 93 ? -5.810 -14.138 15.059 1.00 89.19 93 TRP A O 1
ATOM 734 N N . GLY A 1 94 ? -5.160 -13.547 12.994 1.00 84.75 94 GLY A N 1
ATOM 735 C CA . GLY A 1 94 ? -6.203 -14.312 12.304 1.00 84.75 94 GLY A CA 1
ATOM 736 C C . GLY A 1 94 ? -7.612 -13.859 12.690 1.00 84.75 94 GLY A C 1
ATOM 737 O O . GLY A 1 94 ? -8.485 -14.693 12.911 1.00 84.75 94 GLY A O 1
ATOM 738 N N . HIS A 1 95 ? -7.804 -12.546 12.855 1.00 86.88 95 HIS A N 1
ATOM 739 C CA . HIS A 1 95 ? -9.082 -11.911 13.189 1.00 86.88 95 HIS A CA 1
ATOM 740 C C . HIS A 1 95 ? -9.704 -12.334 14.537 1.00 86.88 95 HIS A C 1
ATOM 742 O O . HIS A 1 95 ? -10.846 -11.979 14.823 1.00 86.88 95 HIS A O 1
ATOM 748 N N . SER A 1 96 ? -8.963 -13.039 15.401 1.00 86.62 96 SER A N 1
ATOM 749 C CA . SER A 1 96 ? -9.428 -13.437 16.735 1.00 86.62 96 SER A CA 1
ATOM 750 C C . SER A 1 96 ? -9.008 -12.420 17.795 1.00 86.62 96 SER A C 1
ATOM 752 O O . SER A 1 96 ? -7.818 -12.195 18.032 1.00 86.62 96 SER A O 1
ATOM 754 N N . TYR A 1 97 ? -10.001 -11.841 18.474 1.00 88.19 97 TYR A N 1
ATOM 755 C CA . TYR A 1 97 ? -9.772 -10.934 19.600 1.00 88.19 97 TYR A CA 1
ATOM 756 C C . TYR A 1 97 ? -9.089 -11.641 20.782 1.00 88.19 97 TYR A C 1
ATOM 758 O O . TYR A 1 97 ? -8.221 -11.068 21.437 1.00 88.19 97 TYR A O 1
ATOM 766 N N . GLU A 1 98 ? -9.418 -12.912 21.021 1.00 90.31 98 GLU A N 1
ATOM 767 C CA . GLU A 1 98 ? -8.830 -13.717 22.098 1.00 90.31 98 GLU A CA 1
ATOM 768 C C . GLU A 1 98 ? -7.333 -13.949 21.879 1.00 90.31 98 GLU A C 1
ATOM 770 O O . GLU A 1 98 ? -6.538 -13.755 22.799 1.00 90.31 98 GLU A O 1
ATOM 775 N N . LYS A 1 99 ? -6.927 -14.277 20.642 1.00 88.88 99 LYS A N 1
ATOM 776 C CA . LYS A 1 99 ? -5.507 -14.429 20.282 1.00 88.88 99 LYS A CA 1
ATOM 777 C C . LYS A 1 99 ? -4.731 -13.126 20.461 1.00 88.88 99 LYS A C 1
ATOM 779 O O . LYS A 1 99 ? -3.589 -13.160 20.905 1.00 88.88 99 LYS A O 1
ATOM 784 N N . PHE A 1 100 ? -5.351 -11.988 20.157 1.00 90.25 100 PHE A N 1
ATOM 785 C CA . PHE A 1 100 ? -4.756 -10.671 20.380 1.00 90.25 100 PHE A CA 1
ATOM 786 C C . PHE A 1 100 ? -4.603 -10.335 21.870 1.00 90.25 100 PHE A C 1
ATOM 788 O O . PHE A 1 100 ? -3.563 -9.828 22.291 1.00 90.25 100 PHE A O 1
ATOM 795 N N . MET A 1 101 ? -5.611 -10.642 22.690 1.00 88.81 101 MET A N 1
ATOM 796 C CA . MET A 1 101 ? -5.548 -10.404 24.135 1.00 88.81 101 MET A CA 1
ATOM 797 C C . MET A 1 101 ? -4.537 -11.323 24.832 1.00 88.81 101 MET A C 1
ATOM 799 O O . MET A 1 101 ? -3.818 -10.867 25.724 1.00 88.81 101 MET A O 1
ATOM 803 N N . GLY A 1 102 ? -4.452 -12.584 24.398 1.00 88.88 102 GLY A N 1
ATOM 804 C CA . GLY A 1 102 ? -3.513 -13.584 24.910 1.00 88.88 102 GLY A CA 1
ATOM 805 C C . GLY A 1 102 ? -2.072 -13.434 24.409 1.00 88.88 102 GLY A C 1
ATOM 806 O O . GLY A 1 102 ? -1.165 -14.032 24.992 1.00 88.88 102 GLY A O 1
ATOM 807 N N . ASP A 1 103 ? -1.837 -12.632 23.366 1.00 87.81 103 ASP A N 1
ATOM 808 C CA . ASP A 1 103 ? -0.488 -12.301 22.905 1.00 87.81 103 ASP A CA 1
ATOM 809 C C . ASP A 1 103 ? 0.284 -11.623 24.044 1.00 87.81 103 ASP A C 1
ATOM 811 O O . ASP A 1 103 ? -0.271 -10.787 24.753 1.00 87.81 103 ASP A O 1
ATOM 815 N N . LYS A 1 104 ? 1.553 -11.976 24.260 1.00 85.50 104 LYS A N 1
ATOM 816 C CA . LYS A 1 104 ? 2.410 -11.345 25.277 1.00 85.50 104 LYS A CA 1
ATOM 817 C C . LYS A 1 104 ? 3.098 -10.099 24.725 1.00 85.50 104 LYS A C 1
ATOM 819 O O . LYS A 1 104 ? 3.209 -9.107 25.448 1.00 85.50 104 LYS A O 1
ATOM 824 N N . ASP A 1 105 ? 3.489 -10.118 23.453 1.00 85.56 105 ASP A N 1
ATOM 825 C CA . ASP A 1 105 ? 4.225 -9.035 22.809 1.00 85.56 105 ASP A CA 1
ATOM 826 C C . ASP A 1 105 ? 3.739 -8.799 21.372 1.00 85.56 105 ASP A C 1
ATOM 828 O O . ASP A 1 105 ? 4.278 -9.297 20.384 1.00 85.56 105 ASP A O 1
ATOM 832 N N . VAL A 1 106 ? 2.725 -7.940 21.285 1.00 87.19 106 VAL A N 1
ATOM 833 C CA . VAL A 1 106 ? 2.089 -7.479 20.045 1.00 87.19 106 VAL A CA 1
ATOM 834 C C . VAL A 1 106 ? 3.105 -6.923 19.043 1.00 87.19 106 VAL A C 1
ATOM 836 O O . VAL A 1 106 ? 2.934 -7.091 17.837 1.00 87.19 106 VAL A O 1
ATOM 839 N N . LEU A 1 107 ? 4.172 -6.266 19.515 1.00 86.19 107 LEU A N 1
ATOM 840 C CA . LEU A 1 107 ? 5.192 -5.712 18.627 1.00 86.19 107 LEU A CA 1
ATOM 841 C C . LEU A 1 107 ? 5.981 -6.827 17.956 1.00 86.19 107 LEU A C 1
ATOM 843 O O . LEU A 1 107 ? 6.173 -6.796 16.743 1.00 86.19 107 LEU A O 1
ATOM 847 N N . VAL A 1 108 ? 6.401 -7.833 18.720 1.00 86.88 108 VAL A N 1
ATOM 848 C CA . VAL A 1 108 ? 7.096 -8.990 18.152 1.00 86.88 108 VAL A CA 1
ATOM 849 C C . VAL A 1 108 ? 6.206 -9.686 17.130 1.00 86.88 108 VAL A C 1
ATOM 851 O O . VAL A 1 108 ? 6.692 -9.994 16.050 1.00 86.88 108 VAL A O 1
ATOM 854 N N . THR A 1 109 ? 4.906 -9.832 17.382 1.00 87.69 109 THR A N 1
ATOM 855 C CA . THR A 1 109 ? 3.977 -10.427 16.409 1.00 87.69 109 THR A CA 1
ATOM 856 C C . THR A 1 109 ? 3.910 -9.628 15.102 1.00 87.69 109 THR A C 1
ATOM 858 O O . THR A 1 109 ? 4.008 -10.221 14.026 1.00 87.69 109 THR A O 1
ATOM 861 N N . ILE A 1 110 ? 3.852 -8.293 15.165 1.00 86.94 110 ILE A N 1
ATOM 862 C CA . ILE A 1 110 ? 3.851 -7.418 13.976 1.00 86.94 110 ILE A CA 1
ATOM 863 C C . ILE A 1 110 ? 5.185 -7.498 13.211 1.00 86.94 110 ILE A C 1
ATOM 865 O O . ILE A 1 110 ? 5.193 -7.549 11.981 1.00 86.94 110 ILE A O 1
ATOM 869 N N . PHE A 1 111 ? 6.314 -7.528 13.927 1.00 85.50 111 PHE A N 1
ATOM 870 C CA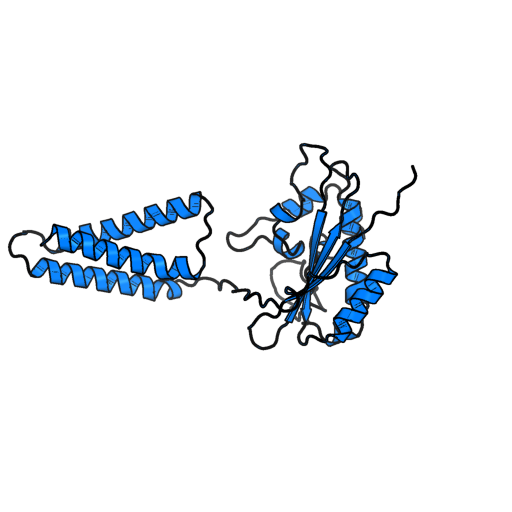 . PHE A 1 111 ? 7.667 -7.520 13.348 1.00 85.50 111 PHE A CA 1
ATOM 871 C C . PHE A 1 111 ? 8.262 -8.915 13.093 1.00 85.50 111 PHE A C 1
ATOM 873 O O . PHE A 1 111 ? 9.371 -9.004 12.572 1.00 85.50 111 PHE A O 1
ATOM 880 N N . SER A 1 112 ? 7.565 -9.994 13.455 1.00 80.00 112 SER A N 1
ATOM 881 C CA . SER A 1 112 ? 8.056 -11.373 13.301 1.00 80.00 112 SER A CA 1
ATOM 882 C C . SER A 1 112 ? 8.078 -11.839 11.850 1.00 80.00 112 SER A C 1
ATOM 884 O O . SER A 1 112 ? 8.805 -12.770 11.518 1.00 80.00 112 SER A O 1
ATOM 886 N N . ARG A 1 113 ? 7.282 -11.208 10.981 1.00 71.38 113 ARG A N 1
ATOM 887 C CA . ARG A 1 113 ? 7.135 -11.644 9.594 1.00 71.38 113 ARG A CA 1
ATOM 888 C C . ARG A 1 113 ? 8.254 -11.098 8.726 1.00 71.38 113 ARG A C 1
ATOM 890 O O . ARG A 1 113 ? 8.453 -9.885 8.642 1.00 71.38 113 ARG A O 1
ATOM 897 N N . GLU A 1 114 ? 8.930 -12.013 8.047 1.00 69.19 114 GLU A N 1
ATOM 898 C CA . GLU A 1 114 ? 9.917 -11.680 7.032 1.00 69.19 114 GLU A CA 1
ATOM 899 C C . GLU A 1 114 ? 9.257 -10.903 5.892 1.00 69.19 114 GLU A C 1
ATOM 901 O O . GLU A 1 114 ? 8.153 -11.212 5.433 1.00 69.19 114 GLU A O 1
ATOM 906 N N . CYS A 1 115 ? 9.942 -9.854 5.453 1.00 68.56 115 CYS A N 1
ATOM 907 C CA . CYS A 1 115 ? 9.556 -9.128 4.260 1.00 68.56 115 CYS A CA 1
ATOM 908 C C . CYS A 1 115 ? 10.188 -9.757 3.036 1.00 68.56 115 CYS A C 1
ATOM 910 O O . CYS A 1 115 ? 11.374 -10.081 3.043 1.00 68.56 115 CYS A O 1
ATOM 912 N N . SER A 1 116 ? 9.412 -9.846 1.961 1.00 63.56 116 SER A N 1
ATOM 913 C CA . SER A 1 116 ? 9.988 -10.072 0.640 1.00 63.56 116 SER A CA 1
ATOM 914 C C . SER A 1 116 ? 10.578 -8.767 0.096 1.00 63.56 116 SER A C 1
ATOM 916 O O . SER A 1 116 ? 10.213 -7.680 0.546 1.00 63.56 116 SER A O 1
ATOM 918 N N . SER A 1 117 ? 11.437 -8.863 -0.920 1.00 54.91 117 SER A N 1
ATOM 919 C CA . SER A 1 117 ? 11.978 -7.703 -1.646 1.00 54.91 117 SER A CA 1
ATOM 920 C C . SER A 1 117 ? 10.913 -6.869 -2.374 1.00 54.91 117 SER A C 1
ATOM 922 O O . SER A 1 117 ? 11.209 -5.767 -2.828 1.00 54.91 117 SER A O 1
ATOM 924 N N . VAL A 1 118 ? 9.687 -7.388 -2.511 1.00 57.72 118 VAL A N 1
ATOM 925 C CA . VAL A 1 118 ? 8.608 -6.772 -3.301 1.00 57.72 118 VAL A CA 1
ATOM 926 C C . VAL A 1 118 ? 7.488 -6.227 -2.417 1.00 57.72 118 VAL A C 1
ATOM 928 O O . VAL A 1 118 ? 6.896 -5.202 -2.740 1.00 57.72 118 VAL A O 1
ATOM 931 N N . ALA A 1 119 ? 7.191 -6.896 -1.304 1.00 66.31 119 ALA A N 1
ATOM 932 C CA . ALA A 1 119 ? 6.152 -6.481 -0.373 1.00 66.31 119 ALA A CA 1
ATOM 933 C C . ALA A 1 119 ? 6.412 -6.996 1.046 1.00 66.31 119 ALA A C 1
ATOM 935 O O . ALA A 1 119 ? 6.821 -8.145 1.263 1.00 66.31 119 ALA A O 1
ATOM 936 N N . CYS A 1 120 ? 6.088 -6.146 2.015 1.00 75.38 120 CYS A N 1
ATOM 937 C CA . CYS A 1 120 ? 6.059 -6.479 3.427 1.00 75.38 120 CYS A CA 1
ATOM 938 C C . CYS A 1 120 ? 4.615 -6.780 3.861 1.00 75.38 120 CYS A C 1
ATOM 940 O O . CYS A 1 120 ? 3.786 -5.868 3.857 1.00 75.38 120 CYS A O 1
ATOM 942 N N . PRO A 1 121 ? 4.295 -8.013 4.306 1.00 77.62 121 PRO A N 1
ATOM 943 C CA . PRO A 1 121 ? 2.951 -8.355 4.784 1.00 77.62 121 PRO A CA 1
ATOM 944 C C . PRO A 1 121 ? 2.453 -7.432 5.902 1.00 77.62 121 PRO A C 1
ATOM 946 O O . PRO A 1 121 ? 1.263 -7.153 6.000 1.00 77.62 121 PRO A O 1
ATOM 949 N N . ARG A 1 122 ? 3.371 -6.920 6.732 1.00 84.06 122 ARG A N 1
ATOM 950 C CA . ARG A 1 122 ? 3.040 -5.977 7.805 1.00 84.06 122 ARG A CA 1
ATOM 951 C C . ARG A 1 122 ? 2.472 -4.655 7.265 1.00 84.06 122 ARG A C 1
ATOM 953 O O . ARG A 1 122 ? 1.503 -4.153 7.818 1.00 84.06 122 ARG A O 1
ATOM 960 N N . ASP A 1 123 ? 3.044 -4.135 6.179 1.00 82.81 123 ASP A N 1
ATOM 961 C CA . ASP A 1 123 ? 2.650 -2.856 5.584 1.00 82.81 123 ASP A CA 1
ATOM 962 C C . ASP A 1 123 ? 1.307 -3.032 4.865 1.00 82.81 123 ASP A C 1
ATOM 964 O O . ASP A 1 123 ? 0.457 -2.148 4.899 1.00 82.81 123 ASP A O 1
ATOM 968 N N . LEU A 1 124 ? 1.079 -4.225 4.298 1.00 80.19 124 LEU A N 1
ATOM 969 C CA . LEU A 1 124 ? -0.197 -4.613 3.702 1.00 80.19 124 LEU A CA 1
ATOM 970 C C . LEU A 1 124 ? -1.329 -4.666 4.740 1.00 80.19 124 LEU A C 1
ATOM 972 O O . LEU A 1 124 ? -2.390 -4.097 4.504 1.00 80.19 124 LEU A O 1
ATOM 976 N N . PHE A 1 125 ? -1.117 -5.309 5.895 1.00 85.56 125 PHE A N 1
ATOM 977 C CA . PHE A 1 125 ? -2.144 -5.394 6.945 1.00 85.56 125 PHE A CA 1
ATOM 978 C C . PHE A 1 125 ? -2.370 -4.076 7.682 1.00 85.56 125 PHE A C 1
ATOM 980 O O . PHE A 1 125 ? -3.484 -3.796 8.108 1.00 85.56 125 PHE A O 1
ATOM 987 N N . LEU A 1 126 ? -1.337 -3.244 7.826 1.00 84.31 126 LEU A N 1
ATOM 988 C CA . LEU A 1 126 ? -1.502 -1.878 8.326 1.00 84.31 126 LEU A CA 1
ATOM 989 C C . LEU A 1 126 ? -2.132 -0.950 7.270 1.00 84.31 126 LEU A C 1
ATOM 991 O O . LEU A 1 126 ? -2.579 0.147 7.608 1.00 84.31 126 LEU A O 1
ATOM 995 N N . GLY A 1 127 ? -2.141 -1.368 6.000 1.00 77.38 127 GLY A N 1
ATOM 996 C CA . GLY A 1 127 ? -2.554 -0.585 4.833 1.00 77.38 127 GLY A CA 1
ATOM 997 C C . GLY A 1 127 ? -1.708 0.675 4.596 1.00 77.38 127 GLY A C 1
ATOM 998 O O . GLY A 1 127 ? -2.076 1.546 3.810 1.00 77.38 127 GLY A O 1
ATOM 999 N N . MET A 1 128 ? -0.565 0.791 5.276 1.00 79.94 128 MET A N 1
ATOM 1000 C CA . MET A 1 128 ? 0.383 1.887 5.126 1.00 79.94 128 MET A CA 1
ATOM 1001 C C . MET A 1 128 ? 1.806 1.437 5.483 1.00 79.94 128 MET A C 1
ATOM 1003 O O . MET A 1 128 ? 1.966 0.507 6.279 1.00 79.94 128 MET A O 1
ATOM 1007 N N . PRO A 1 129 ? 2.840 2.109 4.944 1.00 79.56 129 PRO A N 1
ATOM 1008 C CA . PRO A 1 129 ? 4.226 1.848 5.315 1.00 79.56 129 PRO A CA 1
ATOM 1009 C C . PRO A 1 129 ? 4.442 1.970 6.827 1.00 79.56 129 PRO A C 1
ATOM 1011 O O . PRO A 1 129 ? 3.954 2.915 7.464 1.00 79.56 129 PRO A O 1
ATOM 1014 N N . ILE A 1 130 ? 5.195 1.032 7.407 1.00 80.75 130 ILE A N 1
ATOM 1015 C CA . ILE A 1 130 ? 5.464 0.991 8.850 1.00 80.75 130 ILE A CA 1
ATOM 1016 C C . ILE A 1 130 ? 6.109 2.294 9.354 1.00 80.75 130 ILE A C 1
ATOM 1018 O O . ILE A 1 130 ? 5.829 2.734 10.470 1.00 80.75 130 ILE A O 1
ATOM 1022 N N . GLU A 1 131 ? 6.894 2.969 8.514 1.00 76.44 131 GLU A N 1
ATOM 1023 C CA . GLU A 1 131 ? 7.558 4.241 8.802 1.00 76.44 131 GLU A CA 1
ATOM 1024 C C . GLU A 1 131 ? 6.554 5.370 9.073 1.00 76.44 131 GLU A C 1
ATOM 1026 O O . GLU A 1 131 ? 6.810 6.234 9.916 1.00 76.44 131 GLU A O 1
ATOM 1031 N N . LEU A 1 132 ? 5.401 5.336 8.393 1.00 75.62 132 LEU A N 1
ATOM 1032 C CA . LEU A 1 132 ? 4.322 6.320 8.512 1.00 75.62 132 LEU A CA 1
ATOM 1033 C C . LEU A 1 132 ? 3.299 5.949 9.593 1.00 75.62 132 LEU A C 1
ATOM 1035 O O . LEU A 1 132 ? 2.666 6.837 10.157 1.00 75.62 132 LEU A O 1
ATOM 1039 N N . SER A 1 133 ? 3.179 4.662 9.931 1.00 79.19 133 SER A N 1
ATOM 1040 C CA . SER A 1 133 ? 2.228 4.166 10.941 1.00 79.19 133 SER A CA 1
ATOM 1041 C C . SER A 1 133 ? 2.520 4.634 12.375 1.00 79.19 133 SER A C 1
ATOM 1043 O O . SER A 1 133 ? 1.669 4.546 13.259 1.00 79.19 133 SER A O 1
ATOM 1045 N N . GLY A 1 134 ? 3.753 5.075 12.651 1.00 77.69 134 GLY A N 1
ATOM 1046 C CA . GLY A 1 134 ? 4.219 5.393 14.005 1.00 77.69 134 GLY A CA 1
ATOM 1047 C C . GLY A 1 134 ? 4.569 4.165 14.865 1.00 77.69 134 GLY A C 1
ATOM 1048 O O . GLY A 1 134 ? 5.090 4.326 15.981 1.00 77.69 134 GLY A O 1
ATOM 1049 N N . VAL A 1 135 ? 4.355 2.945 14.354 1.00 81.88 135 VAL A N 1
ATOM 1050 C CA . VAL A 1 135 ? 4.715 1.683 15.012 1.00 81.88 135 VAL A CA 1
ATOM 1051 C C . VAL A 1 135 ? 6.213 1.413 14.847 1.00 81.88 135 VAL A C 1
ATOM 1053 O O . VAL A 1 135 ? 6.742 1.404 13.740 1.00 81.88 135 VAL A O 1
ATOM 1056 N N . LYS A 1 136 ? 6.935 1.193 15.954 1.00 79.88 136 LYS A N 1
ATOM 1057 C CA . LYS A 1 136 ? 8.378 0.886 15.931 1.00 79.88 136 LYS A CA 1
ATOM 1058 C C . LYS A 1 136 ? 8.681 -0.402 16.681 1.00 79.88 136 LYS A C 1
ATOM 1060 O O . LYS A 1 136 ? 8.060 -0.683 17.700 1.00 79.88 136 LYS A O 1
ATOM 1065 N N . ARG A 1 137 ? 9.706 -1.130 16.223 1.00 78.38 137 ARG A N 1
ATOM 1066 C CA . ARG A 1 137 ? 10.170 -2.382 16.849 1.00 78.38 137 ARG A CA 1
ATOM 1067 C C . ARG A 1 137 ? 10.563 -2.195 18.312 1.00 78.38 137 ARG A C 1
ATOM 1069 O O . ARG A 1 137 ? 10.316 -3.058 19.140 1.00 78.38 137 ARG A O 1
ATOM 1076 N N . THR A 1 138 ? 11.173 -1.058 18.628 1.00 74.44 138 THR A N 1
ATOM 1077 C CA . THR A 1 138 ? 11.481 -0.653 20.000 1.00 74.44 138 THR A CA 1
ATOM 1078 C C . THR A 1 138 ? 11.239 0.840 20.177 1.00 74.44 138 THR A C 1
ATOM 1080 O O . THR A 1 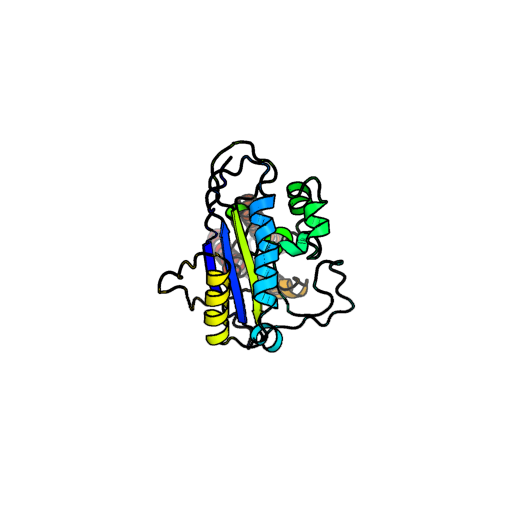138 ? 11.633 1.673 19.354 1.00 74.44 138 THR A O 1
ATOM 1083 N N . TYR A 1 139 ? 10.597 1.200 21.286 1.00 73.00 139 TYR A N 1
ATOM 1084 C CA . TYR A 1 139 ? 10.379 2.590 21.670 1.00 73.00 139 TYR A CA 1
ATOM 1085 C C . TYR A 1 139 ? 11.515 3.036 22.586 1.00 73.00 139 TYR A C 1
ATOM 1087 O O . TYR A 1 139 ? 11.499 2.778 23.782 1.00 73.00 139 TYR A O 1
ATOM 1095 N N . ARG A 1 140 ? 12.520 3.712 22.018 1.00 64.94 140 ARG A N 1
ATOM 1096 C CA . ARG A 1 140 ? 13.634 4.291 22.794 1.00 64.94 140 ARG A CA 1
ATOM 1097 C C . ARG A 1 140 ? 13.273 5.592 23.525 1.00 64.94 140 ARG A C 1
ATOM 1099 O O . ARG A 1 140 ? 14.045 6.057 24.349 1.00 64.94 140 ARG A O 1
ATOM 1106 N N . SER A 1 141 ? 12.138 6.217 23.205 1.00 64.06 141 SER A N 1
ATOM 1107 C CA . SER A 1 141 ? 11.749 7.522 23.753 1.00 64.06 141 SER A CA 1
ATOM 1108 C C . SER A 1 141 ? 10.240 7.594 23.978 1.00 64.06 141 SER A C 1
ATOM 1110 O O . SER A 1 141 ? 9.475 7.243 23.079 1.00 64.06 141 SER A O 1
ATOM 1112 N N . ASN A 1 142 ? 9.825 8.105 25.143 1.00 63.12 142 ASN A N 1
ATOM 1113 C CA . ASN A 1 142 ? 8.426 8.342 25.533 1.00 63.12 142 ASN A CA 1
ATOM 1114 C C . ASN A 1 142 ? 7.824 9.590 24.855 1.00 63.12 142 ASN A C 1
ATOM 1116 O O . ASN A 1 142 ? 7.113 10.377 25.478 1.00 63.12 142 ASN A O 1
ATOM 1120 N N . ARG A 1 143 ? 8.133 9.819 23.573 1.00 66.19 143 ARG A N 1
ATOM 1121 C CA . ARG A 1 143 ? 7.496 10.899 22.808 1.00 66.19 143 ARG A CA 1
ATOM 1122 C C . ARG A 1 143 ? 6.059 10.510 22.476 1.00 66.19 143 ARG A C 1
ATOM 1124 O O . ARG A 1 143 ? 5.811 9.382 22.056 1.00 66.19 143 ARG A O 1
ATOM 1131 N N . LYS A 1 144 ? 5.143 11.475 22.596 1.00 64.56 144 LYS A N 1
ATOM 1132 C CA . LYS A 1 144 ? 3.773 11.358 22.082 1.00 64.56 144 LYS A CA 1
ATOM 1133 C C . LYS A 1 144 ? 3.841 11.112 20.572 1.00 64.56 144 LYS A C 1
ATOM 1135 O O . LYS A 1 144 ? 4.535 11.841 19.864 1.00 64.56 144 LYS A O 1
ATOM 1140 N N . ARG A 1 145 ? 3.170 10.068 20.095 1.00 69.00 145 ARG A N 1
ATOM 1141 C CA . ARG A 1 145 ? 3.074 9.704 18.676 1.00 69.00 145 ARG A CA 1
ATOM 1142 C C . ARG A 1 145 ? 1.657 9.234 18.405 1.00 69.00 145 ARG A C 1
ATOM 1144 O O . ARG A 1 145 ? 1.119 8.501 19.229 1.00 69.00 145 ARG A O 1
ATOM 1151 N N . SER A 1 146 ? 1.079 9.637 17.279 1.00 72.44 146 SER A N 1
ATOM 1152 C CA . SER A 1 146 ? -0.132 8.994 16.781 1.00 72.44 146 SER A CA 1
ATOM 1153 C C . SER A 1 146 ? 0.231 7.636 16.194 1.00 72.44 146 SER A C 1
ATOM 1155 O O . SER A 1 146 ? 1.333 7.456 15.666 1.00 72.44 146 SER A O 1
ATOM 1157 N N . ILE A 1 147 ? -0.675 6.677 16.355 1.00 78.75 147 ILE A N 1
ATOM 1158 C CA . ILE A 1 147 ? -0.595 5.403 15.654 1.00 78.75 147 ILE A CA 1
ATOM 1159 C C . ILE A 1 147 ? -1.644 5.471 14.563 1.00 78.75 147 ILE A C 1
ATOM 1161 O O . ILE A 1 147 ? -2.837 5.626 14.838 1.00 78.75 147 ILE A O 1
ATOM 1165 N N . ASP A 1 148 ? -1.171 5.364 13.337 1.00 80.44 148 ASP A N 1
ATOM 1166 C CA . ASP A 1 148 ? -1.996 5.442 12.152 1.00 80.44 148 ASP A CA 1
ATOM 1167 C C . ASP A 1 148 ? -2.010 4.049 11.522 1.00 80.44 148 ASP A C 1
ATOM 1169 O O . ASP A 1 148 ? -0.977 3.387 11.406 1.00 80.44 148 ASP A O 1
ATOM 1173 N N . TYR A 1 149 ? -3.194 3.580 11.154 1.00 83.81 149 TYR A N 1
ATOM 1174 C CA . TYR A 1 149 ? -3.361 2.377 10.353 1.00 83.81 149 TYR A CA 1
ATOM 1175 C C . TYR A 1 149 ? -4.585 2.536 9.460 1.00 83.81 149 TYR A C 1
ATOM 1177 O O . TYR A 1 149 ? -5.344 3.500 9.554 1.00 83.81 149 TYR A O 1
ATOM 1185 N N . SER A 1 150 ? -4.764 1.619 8.526 1.00 82.88 150 SER A N 1
ATOM 1186 C CA . SER A 1 150 ? -5.861 1.683 7.576 1.00 82.88 150 SER A CA 1
ATOM 1187 C C . SER A 1 150 ? -6.406 0.303 7.273 1.00 82.88 150 SER A C 1
ATOM 1189 O O . SER A 1 150 ? -5.713 -0.705 7.371 1.00 82.88 150 SER A O 1
ATOM 1191 N N . PHE A 1 151 ? -7.682 0.296 6.935 1.00 83.88 151 PHE A N 1
ATOM 1192 C CA . PHE A 1 151 ? -8.429 -0.835 6.441 1.00 83.88 151 PHE A CA 1
ATOM 1193 C C . PHE A 1 151 ? -8.568 -0.652 4.945 1.00 83.88 151 PHE A C 1
ATOM 1195 O O . PHE A 1 151 ? -8.988 0.408 4.488 1.00 83.88 151 PHE A O 1
ATOM 1202 N N . THR A 1 152 ? -8.259 -1.684 4.184 1.00 80.44 152 THR A N 1
ATOM 1203 C CA . THR A 1 152 ? -8.461 -1.677 2.740 1.00 80.44 152 THR A CA 1
ATOM 1204 C C . THR A 1 152 ? -9.558 -2.675 2.416 1.00 80.44 152 THR A C 1
ATOM 1206 O O . THR A 1 152 ? -9.358 -3.883 2.524 1.00 80.44 152 THR A O 1
ATOM 1209 N N . LEU A 1 153 ? -10.729 -2.155 2.063 1.00 79.88 153 LEU A N 1
ATOM 1210 C CA . LEU A 1 153 ? -11.897 -2.908 1.633 1.00 79.88 153 LEU A CA 1
ATOM 1211 C C . LEU A 1 153 ? -11.923 -2.964 0.105 1.00 79.88 153 LEU A C 1
ATOM 1213 O O . LEU A 1 153 ? -11.856 -1.929 -0.562 1.00 79.88 153 LEU A O 1
ATOM 1217 N N . PHE A 1 154 ? -12.051 -4.165 -0.444 1.00 78.44 154 PHE A N 1
ATOM 1218 C CA . PHE A 1 154 ? -12.168 -4.366 -1.883 1.00 78.44 154 PHE A CA 1
ATOM 1219 C C . PHE A 1 154 ? -13.638 -4.527 -2.250 1.00 78.44 154 PHE A C 1
ATOM 1221 O O . PHE A 1 154 ? -14.302 -5.459 -1.799 1.00 78.44 154 PHE A O 1
ATOM 1228 N N . LEU A 1 155 ? -14.138 -3.605 -3.066 1.00 74.75 155 LEU A N 1
ATOM 1229 C CA . LEU A 1 155 ? -15.503 -3.592 -3.567 1.00 74.75 155 LEU A CA 1
ATOM 1230 C C . LEU A 1 155 ? -15.504 -3.940 -5.055 1.00 74.75 155 LEU A C 1
ATOM 1232 O O . LEU A 1 155 ? -14.687 -3.424 -5.819 1.00 74.75 155 LEU A O 1
ATOM 1236 N N . VAL A 1 156 ? -16.441 -4.794 -5.460 1.00 77.06 156 VAL A N 1
ATOM 1237 C CA . VAL A 1 156 ? -16.736 -5.055 -6.875 1.00 77.06 156 VAL A CA 1
ATOM 1238 C C . VAL A 1 156 ? -17.408 -3.822 -7.471 1.00 77.06 156 VAL A C 1
ATOM 1240 O O . VAL A 1 156 ? -17.026 -3.343 -8.531 1.00 77.06 156 VAL A O 1
ATOM 1243 N N . GLN A 1 157 ? -18.363 -3.238 -6.748 1.00 72.50 157 GLN A N 1
ATOM 1244 C CA . GLN A 1 157 ? -19.032 -2.015 -7.167 1.00 72.50 157 GLN A CA 1
ATOM 1245 C C . GLN A 1 157 ? -19.018 -0.996 -6.034 1.00 72.50 157 GLN A C 1
ATOM 1247 O O . GLN A 1 157 ? -19.338 -1.303 -4.888 1.00 72.50 157 GLN A O 1
ATOM 1252 N N . TYR A 1 158 ? -18.605 0.229 -6.356 1.00 73.56 158 TYR A N 1
ATOM 1253 C CA . TYR A 1 158 ? -18.635 1.330 -5.406 1.00 73.56 158 TYR A CA 1
ATOM 1254 C C . TYR A 1 158 ? -19.966 2.062 -5.488 1.00 73.56 158 TYR A C 1
ATOM 1256 O O . TYR A 1 158 ? -20.318 2.594 -6.542 1.00 73.56 158 TYR A O 1
ATOM 1264 N N . ASP A 1 159 ? -20.639 2.141 -4.347 1.00 73.25 159 ASP A N 1
ATOM 1265 C CA . ASP A 1 159 ? -21.793 3.000 -4.145 1.00 73.25 159 ASP A CA 1
ATOM 1266 C C . ASP A 1 159 ? -21.443 4.125 -3.159 1.00 73.25 159 ASP A C 1
ATOM 1268 O O . ASP A 1 159 ? -20.764 3.917 -2.146 1.00 73.25 159 ASP A O 1
ATOM 1272 N N . LYS A 1 160 ? -21.910 5.338 -3.457 1.00 74.62 160 LYS A N 1
ATOM 1273 C CA . LYS A 1 160 ? -21.769 6.495 -2.567 1.00 74.62 160 LYS A CA 1
ATOM 1274 C C . LYS A 1 160 ? -22.552 6.285 -1.272 1.00 74.62 160 LYS A C 1
ATOM 1276 O O . LYS A 1 160 ? -22.091 6.751 -0.228 1.00 74.62 160 LYS A O 1
ATOM 1281 N N . ASP A 1 161 ? -23.653 5.543 -1.335 1.00 80.12 161 ASP A N 1
ATOM 1282 C CA . ASP A 1 161 ? -24.52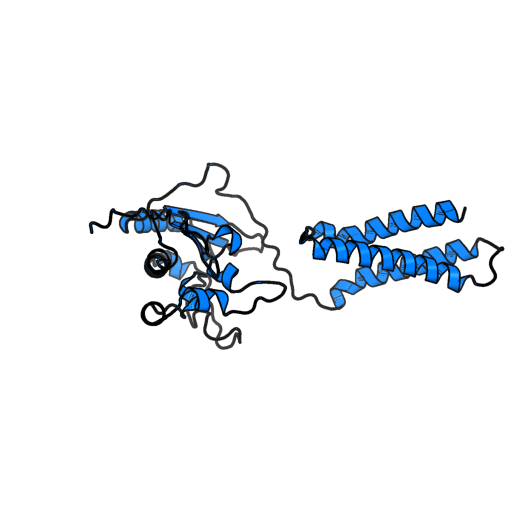8 5.288 -0.192 1.00 80.12 161 ASP A CA 1
ATOM 1283 C C . ASP A 1 161 ? -23.838 4.411 0.863 1.00 80.12 161 ASP A C 1
ATOM 1285 O O . ASP A 1 161 ? -23.923 4.687 2.063 1.00 80.12 161 ASP A O 1
ATOM 1289 N N . ILE A 1 162 ? -23.019 3.442 0.428 1.00 78.00 162 ILE A N 1
ATOM 1290 C CA . ILE A 1 162 ? -22.172 2.622 1.312 1.00 78.00 162 ILE A CA 1
ATOM 1291 C C . ILE A 1 162 ? -21.215 3.511 2.116 1.00 78.00 162 ILE A C 1
ATOM 1293 O O . ILE A 1 162 ? -21.026 3.307 3.318 1.00 78.00 162 ILE A O 1
ATOM 1297 N N . ARG A 1 163 ? -20.622 4.534 1.481 1.00 77.69 163 ARG A N 1
ATOM 1298 C CA . ARG A 1 163 ? -19.699 5.458 2.157 1.00 77.69 163 ARG A CA 1
ATOM 1299 C C . ARG A 1 163 ? -20.413 6.260 3.242 1.00 77.69 163 ARG A C 1
ATOM 1301 O O . ARG A 1 163 ? -19.899 6.329 4.357 1.00 77.69 163 ARG A O 1
ATOM 1308 N N . SER A 1 164 ? -21.557 6.872 2.936 1.00 80.56 164 SER A N 1
ATOM 1309 C CA . SER A 1 164 ? -22.320 7.650 3.924 1.00 80.56 164 SER A CA 1
ATOM 1310 C C . SER A 1 164 ? -22.807 6.787 5.082 1.00 80.56 164 SER A C 1
ATOM 1312 O O . SER A 1 164 ? -22.641 7.185 6.233 1.00 80.56 164 SER A O 1
ATOM 1314 N N . SER A 1 165 ? -23.311 5.585 4.797 1.00 83.62 165 SER A N 1
ATOM 1315 C CA . SER A 1 165 ? -23.787 4.647 5.818 1.00 83.62 165 SER A CA 1
ATOM 1316 C C . SER A 1 165 ? -22.666 4.186 6.745 1.00 83.62 165 SER A C 1
ATOM 1318 O O . SER A 1 165 ? -22.840 4.127 7.964 1.00 83.62 165 SER A O 1
ATOM 1320 N N . LEU A 1 166 ? -21.477 3.918 6.194 1.00 82.38 166 LEU A N 1
ATOM 1321 C CA . LEU A 1 166 ? -20.304 3.593 7.001 1.00 82.38 166 LEU A CA 1
ATOM 1322 C C . LEU A 1 166 ? -19.889 4.776 7.882 1.00 82.38 166 LEU A C 1
ATOM 1324 O O . LEU A 1 166 ? -19.663 4.575 9.074 1.00 82.38 166 LEU A O 1
ATOM 1328 N N . ILE A 1 167 ? -19.812 5.999 7.339 1.00 81.94 167 ILE A N 1
ATOM 1329 C CA . ILE A 1 167 ? -19.473 7.202 8.126 1.00 81.94 167 ILE A CA 1
ATOM 1330 C C . ILE A 1 167 ? -20.442 7.374 9.298 1.00 81.94 167 ILE A C 1
ATOM 1332 O O . ILE A 1 167 ? -19.994 7.625 10.420 1.00 81.94 167 ILE A O 1
ATOM 1336 N N . ASP A 1 168 ? -21.743 7.225 9.056 1.00 85.69 168 ASP A N 1
ATOM 1337 C CA . ASP A 1 168 ? -22.769 7.388 10.085 1.00 85.69 168 ASP A CA 1
ATOM 1338 C C . ASP A 1 168 ? -22.624 6.337 11.200 1.00 85.69 168 ASP A C 1
ATOM 1340 O O . ASP A 1 168 ? -22.547 6.675 12.385 1.00 85.69 168 ASP A O 1
ATOM 1344 N N . ARG A 1 169 ? -22.414 5.061 10.839 1.00 84.38 169 ARG A N 1
ATOM 1345 C CA . ARG A 1 169 ? -22.152 3.994 11.823 1.00 84.38 169 ARG A CA 1
ATOM 1346 C C . ARG A 1 169 ? -20.848 4.179 12.593 1.00 84.38 169 ARG A C 1
ATOM 1348 O O . ARG A 1 169 ? -20.791 3.878 13.784 1.00 84.38 169 ARG A O 1
ATOM 1355 N N . PHE A 1 170 ? -19.787 4.655 11.948 1.00 83.75 170 PHE A N 1
ATOM 1356 C CA . PHE A 1 170 ? -18.544 4.971 12.651 1.00 83.75 170 PHE A CA 1
ATOM 1357 C C . PHE A 1 170 ? -18.759 6.118 13.643 1.00 83.75 170 PHE A C 1
ATOM 1359 O O . PHE A 1 170 ? -18.329 6.026 14.794 1.00 83.75 170 PHE A O 1
ATOM 1366 N N . THR A 1 171 ? -19.494 7.151 13.236 1.00 84.81 171 THR A N 1
ATOM 1367 C CA . THR A 1 171 ? -19.812 8.295 14.096 1.00 84.81 171 THR A CA 1
ATOM 1368 C C . THR A 1 171 ? -20.640 7.859 15.309 1.00 84.81 171 THR A C 1
ATOM 1370 O O . THR A 1 171 ? -20.332 8.252 16.436 1.00 84.81 171 THR A O 1
ATOM 1373 N N . SER A 1 172 ? -21.607 6.952 15.123 1.00 85.44 172 SER A N 1
ATOM 1374 C CA . SER A 1 172 ? -22.417 6.410 16.224 1.00 85.44 172 SER A CA 1
ATOM 1375 C C . SER A 1 172 ? -21.615 5.574 17.232 1.00 85.44 172 SER A C 1
ATOM 1377 O O . SER A 1 172 ? -21.938 5.559 18.418 1.00 85.44 172 SER A O 1
ATOM 1379 N N . HIS A 1 173 ? -20.516 4.943 16.803 1.00 81.00 173 HIS A N 1
ATOM 1380 C CA . HIS A 1 173 ? -19.617 4.161 17.665 1.00 81.00 173 HIS A CA 1
ATOM 1381 C C . HIS A 1 173 ? -18.473 4.988 18.286 1.00 81.00 173 HIS A C 1
ATOM 1383 O O . HIS A 1 173 ? -17.511 4.429 18.827 1.00 81.00 173 HIS A O 1
ATOM 1389 N N . GLY A 1 174 ? -18.571 6.321 18.236 1.00 77.12 174 GLY A N 1
ATOM 1390 C CA . GLY A 1 174 ? -17.629 7.237 18.882 1.00 77.12 174 GLY A CA 1
ATOM 1391 C C . GLY A 1 174 ? -16.343 7.479 18.091 1.00 77.12 174 GLY A C 1
ATOM 1392 O O . GLY A 1 174 ? -15.328 7.858 18.681 1.00 77.12 174 GLY A O 1
ATOM 1393 N N . PHE A 1 175 ? -16.364 7.245 16.778 1.00 79.62 175 PHE A N 1
ATOM 1394 C CA . PHE A 1 175 ? -15.292 7.664 15.886 1.00 79.62 175 PHE A CA 1
ATOM 1395 C C . PHE A 1 175 ? -15.582 9.070 15.341 1.00 79.62 175 PHE A C 1
ATOM 1397 O O . PHE A 1 175 ? -16.682 9.365 14.891 1.00 79.62 175 PHE A O 1
ATOM 1404 N N . GLU A 1 176 ? -14.590 9.951 15.371 1.00 78.25 176 GLU A N 1
ATOM 1405 C CA . GLU A 1 176 ? -14.680 11.297 14.814 1.00 78.25 176 GLU A CA 1
ATOM 1406 C C . GLU A 1 176 ? -14.376 11.237 13.318 1.00 78.25 176 GLU A C 1
ATOM 1408 O O . GLU A 1 176 ? -13.284 10.827 12.912 1.00 78.25 176 GLU A O 1
ATOM 1413 N N . ASN A 1 177 ? -15.337 11.632 12.485 1.00 74.56 177 ASN A N 1
ATOM 1414 C CA . ASN A 1 177 ? -15.085 11.755 11.059 1.00 74.56 177 ASN A CA 1
ATOM 1415 C C . ASN A 1 177 ? -14.229 13.004 10.797 1.00 74.56 177 ASN A C 1
ATOM 1417 O O . ASN A 1 177 ? -14.489 14.088 11.312 1.00 74.56 177 ASN A O 1
ATOM 1421 N N . VAL A 1 178 ? -13.161 12.848 10.017 1.00 72.31 178 VAL A N 1
ATOM 1422 C CA . VAL A 1 178 ? -12.400 13.989 9.502 1.00 72.31 178 VAL A CA 1
ATOM 1423 C C . VAL A 1 178 ? -12.502 13.945 7.986 1.00 72.31 178 VAL A C 1
ATOM 1425 O O . VAL A 1 178 ? -11.891 13.058 7.373 1.00 72.31 178 VAL A O 1
ATOM 1428 N N . PRO A 1 179 ? -13.261 14.875 7.373 1.00 64.31 179 PRO A N 1
ATOM 1429 C CA . PRO A 1 179 ? -13.457 14.871 5.935 1.00 64.31 179 PRO A CA 1
ATOM 1430 C C . PRO A 1 179 ? -12.114 14.989 5.206 1.00 64.31 179 PRO A C 1
ATOM 1432 O O . PRO A 1 179 ? -11.129 15.553 5.707 1.00 64.31 179 PRO A O 1
ATOM 1435 N N . LEU A 1 180 ? -12.062 14.398 4.015 1.00 62.34 180 LEU A N 1
ATOM 1436 C CA . LEU A 1 180 ? -10.961 14.609 3.086 1.00 62.34 180 LEU A CA 1
ATOM 1437 C C . LEU A 1 180 ? -10.936 16.088 2.687 1.00 62.34 180 LEU A C 1
ATOM 1439 O O . LEU A 1 180 ? -11.977 16.727 2.549 1.00 62.34 180 LEU A O 1
ATOM 1443 N N . ILE A 1 181 ? -9.737 16.641 2.508 1.00 58.00 181 ILE A N 1
ATOM 1444 C CA . ILE A 1 181 ? -9.596 17.989 1.952 1.00 58.00 181 ILE A CA 1
ATOM 1445 C C . ILE A 1 181 ? -10.184 17.941 0.534 1.00 58.00 181 ILE A C 1
ATOM 1447 O O . ILE A 1 181 ? -9.821 17.057 -0.251 1.00 58.00 181 ILE A O 1
ATOM 1451 N N . ALA A 1 182 ? -11.114 18.851 0.228 1.00 41.53 182 ALA A N 1
ATOM 1452 C CA . ALA A 1 182 ? -11.785 18.933 -1.066 1.00 41.53 182 ALA A CA 1
ATOM 1453 C C . ALA A 1 182 ? -10.741 18.935 -2.201 1.00 41.53 182 ALA A C 1
ATOM 1455 O O . ALA A 1 182 ? -9.937 19.859 -2.309 1.00 41.53 182 ALA A O 1
ATOM 1456 N N . GLY A 1 183 ? -10.704 17.858 -2.994 1.00 50.41 183 GLY A N 1
ATOM 1457 C CA . GLY A 1 183 ? -9.700 17.628 -4.045 1.00 50.41 183 GLY A CA 1
ATOM 1458 C C . GLY A 1 183 ? -8.993 16.265 -3.999 1.00 50.41 183 GLY A C 1
ATOM 1459 O O . GLY A 1 183 ? -8.337 15.894 -4.970 1.00 50.41 183 GLY A O 1
ATOM 1460 N N . GLU A 1 184 ? -9.128 15.489 -2.916 1.00 53.72 184 GLU A N 1
ATOM 1461 C CA . GLU A 1 184 ? -8.569 14.123 -2.829 1.00 53.72 184 GLU A CA 1
ATOM 1462 C C . GLU A 1 184 ? -9.581 12.992 -3.043 1.00 53.72 184 GLU A C 1
ATOM 1464 O O . GLU A 1 184 ? -9.158 11.857 -3.248 1.00 53.72 184 GLU A O 1
ATOM 1469 N N . GLU A 1 185 ? -10.888 13.282 -3.048 1.00 51.50 185 GLU A N 1
ATOM 1470 C CA . GLU A 1 185 ? -11.949 12.258 -3.094 1.00 51.50 185 GLU A CA 1
ATOM 1471 C C . GLU A 1 185 ? -11.940 11.384 -4.361 1.00 51.50 185 GLU A C 1
ATOM 1473 O O . GLU A 1 185 ? -12.439 10.265 -4.323 1.00 51.50 185 GLU A O 1
ATOM 1478 N N . ASN A 1 186 ? -11.334 11.868 -5.452 1.00 50.25 186 ASN A N 1
ATOM 1479 C CA . ASN A 1 186 ? -11.286 11.189 -6.753 1.00 50.25 186 ASN A CA 1
ATOM 1480 C C . ASN A 1 186 ? -9.853 11.000 -7.278 1.00 50.25 186 ASN A C 1
ATOM 1482 O O . ASN A 1 186 ? -9.646 10.878 -8.486 1.00 50.25 186 ASN A O 1
ATOM 1486 N N . LYS A 1 187 ? -8.829 11.027 -6.414 1.00 42.84 187 LYS A N 1
ATOM 1487 C CA . LYS A 1 187 ? -7.457 10.782 -6.881 1.00 42.84 187 LYS A CA 1
ATOM 1488 C C . LYS A 1 187 ? -7.288 9.299 -7.215 1.00 42.84 187 LYS A C 1
ATOM 1490 O O . LYS A 1 187 ? -7.025 8.478 -6.337 1.00 42.84 187 LYS A O 1
ATOM 1495 N N . PHE A 1 188 ? -7.424 8.981 -8.501 1.00 41.88 188 PHE A N 1
ATOM 1496 C CA . PHE A 1 188 ? -7.039 7.702 -9.088 1.00 41.88 188 PHE A CA 1
ATOM 1497 C C . PHE A 1 188 ? -5.572 7.431 -8.755 1.00 41.88 188 PHE A C 1
ATOM 1499 O O . PHE A 1 188 ? -4.670 8.134 -9.211 1.00 41.88 188 PHE A O 1
ATOM 1506 N N . ALA A 1 189 ? -5.327 6.428 -7.919 1.00 42.91 189 ALA A N 1
ATOM 1507 C CA . ALA A 1 189 ? -3.990 5.902 -7.725 1.00 42.91 189 ALA A CA 1
ATOM 1508 C C . ALA A 1 189 ? -3.896 4.635 -8.564 1.00 42.91 189 ALA A C 1
ATOM 1510 O O . ALA A 1 189 ? -4.505 3.622 -8.226 1.00 42.91 189 ALA A O 1
ATOM 1511 N N . HIS A 1 190 ? -3.151 4.700 -9.664 1.00 37.00 190 HIS A N 1
ATOM 1512 C CA . HIS A 1 190 ? -2.791 3.504 -10.410 1.00 37.00 190 HIS A CA 1
ATOM 1513 C C . HIS A 1 190 ? -1.873 2.657 -9.529 1.00 37.00 190 HIS A C 1
ATOM 1515 O O . HIS A 1 190 ? -0.688 2.952 -9.369 1.00 37.00 190 HIS A O 1
ATOM 1521 N N . ILE A 1 191 ? -2.439 1.626 -8.907 1.00 47.22 191 ILE A N 1
ATOM 1522 C CA . ILE A 1 191 ? -1.668 0.620 -8.188 1.00 47.22 191 ILE A CA 1
ATOM 1523 C C . ILE A 1 191 ? -1.135 -0.322 -9.264 1.00 47.22 191 ILE A C 1
ATOM 1525 O O . ILE A 1 191 ? -1.788 -1.284 -9.655 1.00 47.22 191 ILE A O 1
ATOM 1529 N N . PHE A 1 192 ? 0.041 0.007 -9.799 1.00 39.91 192 PHE A N 1
ATOM 1530 C CA . PHE A 1 192 ? 0.766 -0.890 -10.688 1.00 39.91 192 PHE A CA 1
ATOM 1531 C C . PHE A 1 192 ? 1.217 -2.098 -9.868 1.00 39.91 192 PHE A C 1
ATOM 1533 O O . PHE A 1 192 ? 2.184 -2.036 -9.107 1.00 39.91 192 PHE A O 1
ATOM 1540 N N . PHE A 1 193 ? 0.471 -3.192 -9.984 1.00 40.12 193 PHE A N 1
ATOM 1541 C CA . PHE A 1 193 ? 0.858 -4.471 -9.415 1.00 40.12 193 PHE A CA 1
ATOM 1542 C C . PHE A 1 193 ? 2.112 -4.929 -10.156 1.00 40.12 193 PHE A C 1
ATOM 1544 O O . PHE A 1 193 ? 2.031 -5.217 -11.346 1.00 40.12 193 PHE A O 1
ATOM 1551 N N . ARG A 1 194 ? 3.275 -4.939 -9.489 1.00 43.62 194 ARG A N 1
ATOM 1552 C CA . ARG A 1 194 ? 4.532 -5.425 -10.073 1.00 43.62 194 ARG A CA 1
ATOM 1553 C C . ARG A 1 194 ? 4.343 -6.918 -10.366 1.00 43.62 194 ARG A C 1
ATOM 1555 O O . ARG A 1 194 ? 4.314 -7.699 -9.409 1.00 43.62 194 ARG A O 1
ATOM 1562 N N . PRO A 1 195 ? 4.149 -7.336 -11.632 1.00 42.78 195 PRO A N 1
ATOM 1563 C CA . PRO A 1 195 ? 3.961 -8.741 -11.935 1.00 42.78 195 PRO A CA 1
ATOM 1564 C C . PRO A 1 195 ? 5.246 -9.478 -11.573 1.00 42.78 195 PRO A C 1
ATOM 1566 O O . PRO A 1 195 ? 6.332 -8.895 -11.521 1.00 42.78 195 PRO A O 1
ATOM 1569 N N . ARG A 1 196 ? 5.121 -10.769 -11.288 1.00 45.25 196 ARG A N 1
ATOM 1570 C CA . ARG A 1 196 ? 6.255 -11.649 -11.020 1.00 45.25 196 ARG A CA 1
ATOM 1571 C C . ARG A 1 196 ? 7.178 -11.604 -12.244 1.00 45.25 196 ARG A C 1
ATOM 1573 O O . ARG A 1 196 ? 6.824 -12.160 -13.276 1.00 45.25 196 ARG A O 1
ATOM 1580 N N . THR A 1 197 ? 8.307 -10.905 -12.131 1.00 53.25 197 THR A N 1
ATOM 1581 C CA . THR A 1 197 ? 9.224 -10.660 -13.251 1.00 53.25 197 THR A CA 1
ATOM 1582 C C . THR A 1 197 ? 9.734 -11.992 -13.779 1.00 53.25 197 THR A C 1
ATOM 1584 O O . THR A 1 197 ? 10.422 -12.724 -13.059 1.00 53.25 197 THR A O 1
ATOM 1587 N N . SER A 1 198 ? 9.362 -12.327 -15.007 1.00 61.62 198 SER A N 1
ATOM 1588 C CA . SER A 1 198 ? 9.844 -13.519 -15.696 1.00 61.62 198 SER A CA 1
ATOM 1589 C C . SER A 1 198 ? 11.110 -13.162 -16.469 1.00 61.62 198 SER A C 1
ATOM 1591 O O . SER A 1 198 ? 11.308 -12.011 -16.848 1.00 61.62 198 SER A O 1
ATOM 1593 N N . LEU A 1 199 ? 11.973 -14.141 -16.761 1.00 67.19 199 LEU A N 1
ATOM 1594 C CA . LEU A 1 199 ? 13.159 -13.910 -17.604 1.00 67.19 199 LEU A CA 1
ATOM 1595 C C . LEU A 1 199 ? 12.801 -13.316 -18.981 1.00 67.19 199 LEU A C 1
ATOM 1597 O O . LEU A 1 199 ? 13.622 -12.640 -19.596 1.00 67.19 199 LEU A O 1
ATOM 1601 N N . VAL A 1 200 ? 11.562 -13.528 -19.430 1.00 74.44 200 VAL A N 1
ATOM 1602 C CA . VAL A 1 200 ? 11.002 -12.991 -20.677 1.00 74.44 200 VAL A CA 1
ATOM 1603 C C . VAL A 1 200 ? 10.968 -11.457 -20.684 1.00 74.44 200 VAL A C 1
ATOM 1605 O O . VAL A 1 200 ? 11.201 -10.858 -21.730 1.00 74.44 200 VAL A O 1
ATOM 1608 N N . ASP A 1 201 ? 10.785 -10.814 -19.529 1.00 72.00 201 ASP A N 1
ATOM 1609 C CA . ASP A 1 201 ? 10.703 -9.349 -19.428 1.00 72.00 201 ASP A CA 1
ATOM 1610 C C . ASP A 1 201 ? 12.061 -8.673 -19.711 1.00 72.00 201 ASP A C 1
ATOM 1612 O O . ASP A 1 201 ? 12.120 -7.514 -20.117 1.00 72.00 201 ASP A O 1
ATOM 1616 N N . TYR A 1 202 ? 13.170 -9.413 -19.570 1.00 77.75 202 TYR A N 1
ATOM 1617 C CA . TYR A 1 202 ? 14.525 -8.936 -19.870 1.00 77.75 202 TYR A CA 1
ATOM 1618 C C . TYR A 1 202 ? 14.948 -9.150 -21.332 1.00 77.75 202 TYR A C 1
ATOM 1620 O O . TYR A 1 202 ? 15.986 -8.634 -21.747 1.00 77.75 202 TYR A O 1
ATOM 1628 N N . LEU A 1 203 ? 14.165 -9.878 -22.137 1.00 82.31 203 LEU A N 1
ATOM 1629 C CA . LEU A 1 203 ? 14.453 -10.092 -23.561 1.00 82.31 203 LEU A CA 1
ATOM 1630 C C . LEU A 1 203 ? 14.574 -8.801 -24.387 1.00 82.31 203 LEU A C 1
ATOM 1632 O O . LEU A 1 203 ? 15.548 -8.700 -25.136 1.00 82.31 203 LEU A O 1
ATOM 1636 N N . PRO A 1 204 ? 13.667 -7.805 -24.288 1.00 83.06 204 PRO A N 1
ATOM 1637 C CA . PRO A 1 204 ? 13.811 -6.563 -25.049 1.00 83.06 204 PRO A CA 1
ATOM 1638 C C . PRO A 1 204 ? 15.101 -5.818 -24.685 1.00 83.06 204 PRO A C 1
ATOM 1640 O O . PRO A 1 204 ? 15.803 -5.342 -25.578 1.00 83.06 204 PRO A O 1
ATOM 1643 N N . LEU A 1 205 ? 15.473 -5.813 -23.402 1.00 78.88 205 LEU A N 1
ATOM 1644 C CA . LEU A 1 205 ? 16.728 -5.229 -22.938 1.00 78.88 205 LEU A CA 1
ATOM 1645 C C . LEU A 1 205 ? 17.938 -5.983 -23.512 1.00 78.88 205 LEU A C 1
ATOM 1647 O O . LEU A 1 205 ? 18.846 -5.373 -24.063 1.00 78.88 205 LEU A O 1
ATOM 1651 N N . LEU A 1 206 ? 17.945 -7.316 -23.461 1.00 82.75 206 LEU A N 1
ATOM 1652 C CA . LEU A 1 206 ? 19.027 -8.116 -24.044 1.00 82.75 206 LEU A CA 1
ATOM 1653 C C . LEU A 1 206 ? 19.150 -7.884 -25.561 1.00 82.75 206 LEU A C 1
ATOM 1655 O O . LEU A 1 206 ? 20.258 -7.781 -26.091 1.00 82.75 206 LEU A O 1
ATOM 1659 N N . SER A 1 207 ? 18.014 -7.754 -26.253 1.00 85.88 207 SER A N 1
ATOM 1660 C CA . SER A 1 207 ? 17.972 -7.496 -27.693 1.00 85.88 207 SER A CA 1
ATOM 1661 C C . SER A 1 207 ? 18.571 -6.134 -28.060 1.00 85.88 207 SER A C 1
ATOM 1663 O O . SER A 1 207 ? 19.326 -6.046 -29.029 1.00 85.88 207 SER A O 1
ATOM 1665 N N . SER A 1 208 ? 18.326 -5.087 -27.265 1.00 84.56 208 SER A N 1
ATOM 1666 C CA . SER A 1 208 ? 18.865 -3.751 -27.534 1.00 84.56 208 SER A CA 1
ATOM 1667 C C . SER A 1 208 ? 20.384 -3.693 -27.339 1.00 84.56 208 SER A C 1
ATOM 1669 O O . SER A 1 208 ? 21.081 -3.117 -28.176 1.00 84.56 208 SER A O 1
ATOM 1671 N N . TYR A 1 209 ? 20.928 -4.377 -26.323 1.00 82.56 209 TYR A N 1
ATOM 1672 C CA . TYR A 1 209 ? 22.380 -4.527 -26.146 1.00 82.56 209 TYR A CA 1
ATOM 1673 C C . TYR A 1 209 ? 23.042 -5.344 -27.261 1.00 82.56 209 TYR A C 1
ATOM 1675 O O . TYR A 1 209 ? 24.166 -5.034 -27.670 1.00 82.56 209 TYR A O 1
ATOM 1683 N N . ALA A 1 210 ? 22.361 -6.367 -27.783 1.00 83.69 210 ALA A N 1
ATOM 1684 C CA . ALA A 1 210 ? 22.857 -7.122 -28.928 1.00 83.69 210 ALA A CA 1
ATOM 1685 C C . ALA A 1 210 ? 22.943 -6.226 -30.174 1.00 83.69 210 ALA A C 1
ATOM 1687 O O . ALA A 1 210 ? 24.003 -6.146 -30.796 1.00 83.69 210 ALA A O 1
ATOM 1688 N N . VAL A 1 211 ? 21.873 -5.483 -30.491 1.00 85.62 211 VAL A N 1
ATOM 1689 C CA . VAL A 1 211 ? 21.847 -4.517 -31.606 1.00 85.62 211 VAL A CA 1
ATOM 1690 C C . VAL A 1 211 ? 22.937 -3.454 -31.444 1.00 85.62 211 VAL A C 1
ATOM 1692 O O . VAL A 1 211 ? 23.642 -3.151 -32.406 1.00 85.62 211 VAL A O 1
ATOM 1695 N N . PHE A 1 212 ? 23.144 -2.943 -30.230 1.00 80.56 212 PHE A N 1
ATOM 1696 C CA . PHE A 1 212 ? 24.221 -2.001 -29.920 1.00 80.56 212 PHE A CA 1
ATOM 1697 C C . PHE A 1 212 ? 25.615 -2.582 -30.183 1.00 80.56 212 PHE A C 1
ATOM 1699 O O . PHE A 1 212 ? 26.450 -1.940 -30.820 1.00 80.56 212 PHE A O 1
ATOM 1706 N N . THR A 1 213 ? 25.858 -3.821 -29.756 1.00 77.19 213 THR A N 1
ATOM 1707 C CA . THR A 1 213 ? 27.132 -4.511 -29.998 1.00 77.19 213 THR A CA 1
ATOM 1708 C C . THR A 1 213 ? 27.377 -4.705 -31.497 1.00 77.19 213 THR A C 1
ATOM 1710 O O . THR A 1 213 ? 28.481 -4.446 -31.981 1.00 77.19 213 THR A O 1
ATOM 1713 N N . PHE A 1 214 ? 26.342 -5.079 -32.258 1.00 83.31 214 PHE A N 1
ATOM 1714 C CA . PHE A 1 214 ? 26.419 -5.154 -33.720 1.00 83.31 214 PHE A CA 1
ATOM 1715 C C . PHE A 1 214 ? 26.703 -3.788 -34.356 1.00 83.31 214 PHE A C 1
ATOM 1717 O O . PHE A 1 214 ? 27.545 -3.691 -35.249 1.00 83.31 214 PHE A O 1
ATOM 1724 N N . TYR A 1 215 ? 26.052 -2.723 -33.887 1.00 83.31 215 TYR A N 1
ATOM 1725 C CA . TYR A 1 215 ? 26.271 -1.365 -34.383 1.00 83.31 215 TYR A CA 1
ATOM 1726 C C . TYR A 1 215 ? 27.710 -0.877 -34.145 1.00 83.31 215 TYR A C 1
ATOM 1728 O O . TYR A 1 215 ? 28.349 -0.364 -35.069 1.00 83.31 215 TYR A O 1
ATOM 1736 N N . LEU A 1 216 ? 28.254 -1.074 -32.939 1.00 74.31 216 LEU A N 1
ATOM 1737 C CA . LEU A 1 216 ? 29.650 -0.745 -32.633 1.00 74.31 216 LEU A CA 1
ATOM 1738 C C . LEU A 1 216 ? 30.624 -1.570 -33.475 1.00 74.31 216 LEU A C 1
ATOM 1740 O O . LEU A 1 216 ? 31.619 -1.035 -33.958 1.00 74.31 216 LEU A O 1
ATOM 1744 N N . TYR A 1 217 ? 30.320 -2.848 -33.703 1.00 75.62 217 TYR A N 1
ATOM 1745 C CA . TYR A 1 217 ? 31.116 -3.701 -34.577 1.00 75.62 217 TYR A CA 1
ATOM 1746 C C . TYR A 1 217 ? 31.164 -3.162 -36.014 1.00 75.62 217 TYR A C 1
ATOM 1748 O O . TYR A 1 217 ? 32.250 -3.000 -36.569 1.00 75.62 217 TYR A O 1
ATOM 1756 N N . PHE A 1 218 ? 30.016 -2.824 -36.613 1.00 75.75 218 PHE A N 1
ATOM 1757 C CA . PHE A 1 218 ? 29.977 -2.230 -37.956 1.00 75.75 218 PHE A CA 1
ATOM 1758 C C . PHE A 1 218 ? 30.677 -0.869 -38.016 1.00 75.75 218 PHE A C 1
ATOM 1760 O O . PHE A 1 218 ? 31.399 -0.601 -38.977 1.00 75.75 218 PHE A O 1
ATOM 1767 N N . SER A 1 219 ? 30.526 -0.042 -36.981 1.00 72.56 219 SER A N 1
ATOM 1768 C CA . SER A 1 219 ? 31.203 1.256 -36.884 1.00 72.56 219 SER A CA 1
ATOM 1769 C C . SER A 1 219 ? 32.726 1.093 -36.806 1.00 72.56 219 SER A C 1
ATOM 1771 O O . SER A 1 219 ? 33.454 1.761 -37.535 1.00 72.56 219 SER A O 1
ATOM 1773 N N . ALA A 1 220 ? 33.218 0.134 -36.014 1.00 67.56 220 ALA A N 1
ATOM 1774 C CA . ALA A 1 220 ? 34.640 -0.183 -35.899 1.00 67.56 220 ALA A CA 1
ATOM 1775 C C . ALA A 1 220 ? 35.226 -0.800 -37.183 1.00 67.56 220 ALA A C 1
ATOM 1777 O O . ALA A 1 220 ? 36.399 -0.590 -37.482 1.00 67.56 220 ALA A O 1
ATOM 1778 N N . ARG A 1 221 ? 34.425 -1.520 -37.990 1.00 66.06 221 ARG A N 1
ATOM 1779 C CA . ARG A 1 221 ? 34.867 -2.045 -39.301 1.00 66.06 221 ARG A CA 1
ATOM 1780 C C . ARG A 1 221 ? 35.217 -0.951 -40.305 1.00 66.06 221 ARG A C 1
ATOM 1782 O O . ARG A 1 221 ? 35.948 -1.241 -41.247 1.00 66.06 221 ARG A O 1
ATOM 1789 N N . LYS A 1 222 ? 34.701 0.268 -40.124 1.00 67.50 222 LYS A N 1
ATOM 1790 C CA . LYS A 1 222 ? 34.976 1.405 -41.008 1.00 67.50 222 LYS A CA 1
ATOM 1791 C C . LYS A 1 222 ? 36.390 1.978 -40.822 1.00 67.50 222 LYS A C 1
ATOM 1793 O O . LYS A 1 222 ? 36.870 2.672 -41.710 1.00 67.50 222 LYS A O 1
ATOM 1798 N N . PHE A 1 223 ? 37.068 1.673 -39.713 1.00 61.09 223 PHE A N 1
ATOM 1799 C CA . PHE A 1 223 ? 38.415 2.163 -39.422 1.00 61.09 223 PHE A CA 1
ATOM 1800 C C . PHE A 1 223 ? 39.465 1.077 -39.714 1.00 61.09 223 PHE A C 1
ATOM 1802 O O . PHE A 1 223 ? 39.474 0.011 -39.099 1.00 61.09 223 PHE A O 1
ATOM 1809 N N . GLU A 1 224 ? 40.380 1.341 -40.651 1.00 54.75 224 GLU A N 1
ATOM 1810 C CA . GLU A 1 224 ? 41.415 0.385 -41.089 1.00 54.75 224 GLU A CA 1
ATOM 1811 C C . GLU A 1 224 ? 42.587 0.200 -40.097 1.00 54.75 224 GLU A C 1
ATOM 1813 O O . GLU A 1 224 ? 43.453 -0.638 -40.328 1.00 54.75 224 GLU A O 1
ATOM 1818 N N . MET A 1 225 ? 42.619 0.915 -38.965 1.00 54.12 225 MET A N 1
ATOM 1819 C CA . MET A 1 225 ? 43.815 1.055 -38.111 1.00 54.12 225 MET A CA 1
ATOM 1820 C C . MET A 1 225 ? 43.890 0.169 -36.846 1.00 54.12 225 MET A C 1
ATOM 1822 O O . MET A 1 225 ? 44.678 0.472 -35.953 1.00 54.12 225 MET A O 1
ATOM 1826 N N . VAL A 1 226 ? 43.120 -0.923 -36.706 1.00 54.22 226 VAL A N 1
ATOM 1827 C CA . VAL A 1 226 ? 43.190 -1.753 -35.475 1.00 54.22 226 VAL A CA 1
ATOM 1828 C C . VAL A 1 226 ? 43.193 -3.261 -35.751 1.00 54.22 226 VAL A C 1
ATOM 1830 O O . VAL A 1 226 ? 42.307 -3.792 -36.422 1.00 54.22 226 VAL A O 1
ATOM 1833 N N . ALA A 1 227 ? 44.184 -3.961 -35.181 1.00 59.66 227 ALA A N 1
ATOM 1834 C CA . ALA A 1 227 ? 44.443 -5.390 -35.389 1.00 59.66 227 ALA A CA 1
ATOM 1835 C C . ALA A 1 227 ? 43.362 -6.330 -34.806 1.00 59.66 227 ALA A C 1
ATOM 1837 O O . ALA A 1 227 ? 43.159 -7.420 -35.335 1.00 59.66 227 ALA A O 1
ATOM 1838 N N . SER A 1 228 ? 42.632 -5.919 -33.754 1.00 66.38 228 SER A N 1
ATOM 1839 C CA . SER A 1 228 ? 41.550 -6.712 -33.136 1.00 66.38 228 SER A CA 1
ATOM 1840 C C . SER A 1 228 ? 40.233 -5.935 -33.067 1.00 66.38 228 SER A C 1
ATOM 1842 O O . SER A 1 228 ? 39.915 -5.249 -32.096 1.00 66.38 228 SER A O 1
ATOM 1844 N N . ARG A 1 229 ? 39.443 -6.066 -34.135 1.00 70.19 229 ARG A N 1
ATOM 1845 C CA . ARG A 1 229 ? 38.156 -5.371 -34.331 1.00 70.19 229 ARG A CA 1
ATOM 1846 C C . ARG A 1 229 ? 37.060 -5.861 -33.377 1.00 70.19 229 ARG A C 1
ATOM 1848 O O . ARG A 1 229 ? 36.217 -5.085 -32.945 1.00 70.19 229 ARG A O 1
ATOM 1855 N N . TRP A 1 230 ? 37.100 -7.146 -33.024 1.00 72.00 230 TRP A N 1
ATOM 1856 C CA . TRP A 1 230 ? 36.162 -7.760 -32.080 1.00 72.00 230 TRP A CA 1
ATOM 1857 C C . TRP A 1 230 ? 36.438 -7.344 -30.634 1.00 72.00 230 TRP A C 1
ATOM 1859 O O . TRP A 1 230 ? 35.497 -7.100 -29.884 1.00 72.00 230 TRP A O 1
ATOM 1869 N N . GLY A 1 231 ? 37.715 -7.212 -30.258 1.00 76.06 231 GLY A N 1
ATOM 1870 C CA . GLY A 1 231 ? 38.109 -6.818 -28.905 1.00 76.06 231 GLY A CA 1
ATOM 1871 C C . GLY A 1 231 ? 37.688 -5.391 -28.563 1.00 76.06 231 GLY A C 1
ATOM 1872 O O . GLY A 1 231 ? 37.171 -5.156 -27.476 1.00 76.06 231 GLY A O 1
ATOM 1873 N N . LEU A 1 232 ? 37.834 -4.456 -29.509 1.00 74.31 232 LEU A N 1
ATOM 1874 C CA . LEU A 1 232 ? 37.459 -3.055 -29.301 1.00 74.31 232 LEU A CA 1
ATOM 1875 C C . LEU A 1 232 ? 35.941 -2.887 -29.112 1.00 74.31 232 LEU A C 1
ATOM 1877 O O . LEU A 1 232 ? 35.512 -2.198 -28.189 1.00 74.31 232 LEU A O 1
ATOM 1881 N N . ALA A 1 233 ? 35.130 -3.572 -29.925 1.00 73.88 233 ALA A N 1
ATOM 1882 C CA . ALA A 1 233 ? 33.672 -3.539 -29.799 1.00 73.88 233 ALA A CA 1
ATOM 1883 C C . ALA A 1 233 ? 33.181 -4.187 -28.489 1.00 73.88 233 ALA A C 1
ATOM 1885 O O . ALA A 1 233 ? 32.326 -3.620 -27.808 1.00 73.88 233 ALA A O 1
ATOM 1886 N N . LEU A 1 234 ? 33.751 -5.336 -28.099 1.00 79.69 234 LEU A N 1
ATOM 1887 C CA . LEU A 1 234 ? 33.416 -6.003 -26.835 1.00 79.69 234 LEU A CA 1
ATOM 1888 C C . LEU A 1 234 ? 33.829 -5.177 -25.615 1.00 79.69 234 LEU A C 1
ATOM 1890 O O . LEU A 1 234 ? 33.051 -5.069 -24.672 1.00 79.69 234 LEU A O 1
ATOM 1894 N N . ALA A 1 235 ? 35.017 -4.570 -25.632 1.00 81.12 235 ALA A N 1
ATOM 1895 C CA . ALA A 1 235 ? 35.485 -3.726 -24.537 1.00 81.12 235 ALA A CA 1
ATOM 1896 C C . ALA A 1 235 ? 34.591 -2.491 -24.354 1.00 81.12 235 ALA A C 1
ATOM 1898 O O . ALA A 1 235 ? 34.221 -2.157 -23.227 1.00 81.12 235 ALA A O 1
ATOM 1899 N N . ALA A 1 236 ? 34.182 -1.854 -25.454 1.00 77.00 236 ALA A N 1
ATOM 1900 C CA . ALA A 1 236 ? 33.253 -0.729 -25.439 1.00 77.00 236 ALA A CA 1
ATOM 1901 C C . ALA A 1 236 ? 31.873 -1.128 -24.885 1.00 77.00 236 ALA A C 1
ATOM 1903 O O . ALA A 1 236 ? 31.353 -0.467 -23.984 1.00 77.00 236 ALA A O 1
ATOM 1904 N N . ALA A 1 237 ? 31.312 -2.250 -25.351 1.00 78.06 237 ALA A N 1
ATOM 1905 C CA . ALA A 1 237 ? 30.035 -2.765 -24.857 1.00 78.06 237 ALA A CA 1
ATOM 1906 C C . ALA A 1 237 ? 30.092 -3.145 -23.367 1.00 78.06 237 ALA A C 1
ATOM 1908 O O . ALA A 1 237 ? 29.203 -2.777 -22.597 1.00 78.06 237 ALA A O 1
ATOM 1909 N N . PHE A 1 238 ? 31.165 -3.819 -22.943 1.00 84.31 238 PHE A N 1
ATOM 1910 C CA . PHE A 1 238 ? 31.395 -4.177 -21.545 1.00 84.31 238 PHE A CA 1
ATOM 1911 C C . PHE A 1 238 ? 31.529 -2.939 -20.653 1.00 84.31 238 PHE A C 1
ATOM 1913 O O . PHE A 1 238 ? 30.957 -2.907 -19.568 1.00 84.31 238 PHE A O 1
ATOM 1920 N N . THR A 1 239 ? 32.218 -1.896 -21.125 1.00 84.81 239 THR A N 1
ATOM 1921 C CA . THR A 1 239 ? 32.378 -0.636 -20.383 1.00 84.81 239 THR A CA 1
ATOM 1922 C C . THR A 1 239 ? 31.027 0.033 -20.127 1.00 84.81 239 THR A C 1
ATOM 1924 O O . THR A 1 239 ? 30.739 0.392 -18.990 1.00 84.81 239 THR A O 1
ATOM 1927 N N . VAL A 1 240 ? 30.160 0.135 -21.141 1.00 82.06 240 VAL A N 1
ATOM 1928 C CA . VAL A 1 240 ? 28.809 0.714 -20.990 1.00 82.06 240 VAL A CA 1
ATOM 1929 C C . VAL A 1 240 ? 27.915 -0.150 -20.090 1.00 82.06 240 VAL A C 1
ATOM 1931 O O . VAL A 1 240 ? 27.150 0.371 -19.281 1.00 82.06 240 VAL A O 1
ATOM 1934 N N . GLY A 1 241 ? 28.019 -1.479 -20.184 1.00 82.81 241 GLY A N 1
ATOM 1935 C CA . GLY A 1 241 ? 27.302 -2.391 -19.289 1.00 82.81 241 GLY A CA 1
ATOM 1936 C C . GLY A 1 241 ? 27.748 -2.256 -17.828 1.00 82.81 241 GLY A C 1
ATOM 1937 O O . GLY A 1 241 ? 26.916 -2.179 -16.924 1.00 82.81 241 GLY A O 1
ATOM 1938 N N . ALA A 1 242 ? 29.058 -2.175 -17.591 1.00 85.06 242 ALA A N 1
ATOM 1939 C CA . ALA A 1 242 ? 29.634 -2.040 -16.259 1.00 85.06 242 ALA A CA 1
ATOM 1940 C C . ALA A 1 242 ? 29.284 -0.697 -15.603 1.00 85.06 242 ALA A C 1
ATOM 1942 O O . ALA A 1 242 ? 28.945 -0.674 -14.419 1.00 85.06 242 ALA A O 1
ATOM 1943 N N . THR A 1 243 ? 29.301 0.412 -16.352 1.00 84.94 243 THR A N 1
ATOM 1944 C CA . THR A 1 243 ? 28.890 1.720 -15.814 1.00 84.94 243 THR A CA 1
ATOM 1945 C C . THR A 1 243 ? 27.411 1.727 -15.439 1.00 84.94 243 THR A C 1
ATOM 1947 O O . THR A 1 243 ? 27.063 2.231 -14.375 1.00 84.94 243 THR A O 1
ATOM 1950 N N . LEU A 1 244 ? 26.548 1.083 -16.229 1.00 80.75 244 LEU A N 1
ATOM 1951 C CA . LEU A 1 244 ? 25.125 0.940 -15.916 1.00 80.75 244 LEU A CA 1
ATOM 1952 C C . LEU A 1 244 ? 24.863 0.086 -14.671 1.00 80.75 244 LEU A C 1
ATOM 1954 O O . LEU A 1 244 ? 24.063 0.475 -13.814 1.00 80.75 244 LEU A O 1
ATOM 1958 N N . LEU A 1 245 ? 25.563 -1.042 -14.524 1.00 83.12 245 LEU A N 1
ATOM 1959 C CA . LEU A 1 245 ? 25.508 -1.860 -13.307 1.00 83.12 245 LEU A CA 1
ATOM 1960 C C . LEU A 1 245 ? 25.991 -1.078 -12.080 1.00 83.12 245 LEU A C 1
ATOM 1962 O O . LEU A 1 245 ? 25.372 -1.140 -11.020 1.00 83.12 245 LEU A O 1
ATOM 1966 N N . MET A 1 246 ? 27.061 -0.297 -12.228 1.00 87.94 246 MET A N 1
ATOM 1967 C CA . MET A 1 246 ? 27.583 0.537 -11.150 1.00 87.94 246 MET A CA 1
ATOM 1968 C C . MET A 1 246 ? 26.579 1.622 -10.741 1.00 87.94 246 MET A C 1
ATOM 1970 O O . MET A 1 246 ? 26.289 1.770 -9.555 1.00 87.94 246 MET A O 1
ATOM 1974 N N . THR A 1 247 ? 25.996 2.351 -11.698 1.00 82.69 247 THR A N 1
ATOM 1975 C CA . THR A 1 247 ? 25.012 3.402 -11.404 1.00 82.69 247 THR A CA 1
ATOM 1976 C C . THR A 1 247 ? 23.749 2.832 -10.765 1.00 82.69 247 THR A C 1
ATOM 1978 O O . THR A 1 247 ? 23.291 3.354 -9.751 1.00 82.69 247 THR A O 1
ATOM 1981 N N . THR A 1 248 ? 23.215 1.727 -11.293 1.00 78.88 248 THR A N 1
ATOM 1982 C CA . THR A 1 2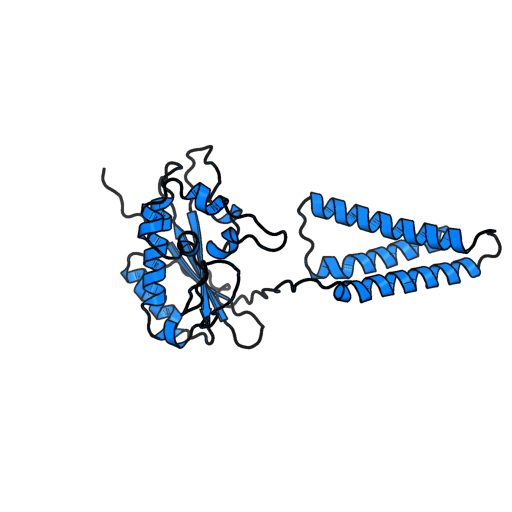48 ? 22.028 1.069 -10.716 1.00 78.88 248 THR A CA 1
ATOM 1983 C C . THR A 1 248 ? 22.296 0.516 -9.316 1.00 78.88 248 THR A C 1
ATOM 1985 O O . THR A 1 248 ? 21.449 0.668 -8.435 1.00 78.88 248 THR A O 1
ATOM 1988 N N . GLY A 1 249 ? 23.487 -0.041 -9.071 1.00 82.75 249 GLY A N 1
ATOM 1989 C CA . GLY A 1 249 ? 23.916 -0.490 -7.746 1.00 82.75 249 GLY A CA 1
ATOM 1990 C C . GLY A 1 249 ? 23.987 0.646 -6.721 1.00 82.75 249 GLY A C 1
ATOM 1991 O O . GLY A 1 249 ? 23.485 0.502 -5.607 1.00 82.75 249 GLY A O 1
ATOM 1992 N N . VAL A 1 250 ? 24.538 1.804 -7.103 1.00 83.19 250 VAL A N 1
ATOM 1993 C CA . VAL A 1 250 ? 24.582 2.995 -6.235 1.00 83.19 250 VAL A CA 1
ATOM 1994 C C . VAL A 1 250 ? 23.175 3.535 -5.961 1.00 83.19 250 VAL A C 1
ATOM 1996 O O . VAL A 1 250 ? 22.855 3.834 -4.811 1.00 83.19 250 VAL A O 1
ATOM 1999 N N . CYS A 1 251 ? 22.306 3.609 -6.975 1.00 77.00 251 CYS A N 1
ATOM 2000 C CA . CYS A 1 251 ? 20.913 4.030 -6.792 1.00 77.00 251 CYS A CA 1
ATOM 2001 C C . CYS A 1 251 ? 20.145 3.098 -5.840 1.00 77.00 251 CYS A C 1
ATOM 2003 O O . CYS A 1 251 ? 19.399 3.581 -4.991 1.00 77.00 251 CYS A O 1
ATOM 2005 N N . ALA A 1 252 ? 20.369 1.783 -5.931 1.00 74.31 252 ALA A N 1
ATOM 2006 C CA . ALA A 1 252 ? 19.761 0.806 -5.031 1.00 74.31 252 ALA A CA 1
ATOM 2007 C C . ALA A 1 252 ? 20.261 0.950 -3.583 1.00 74.31 252 ALA A C 1
ATOM 2009 O O . ALA A 1 252 ? 19.466 0.871 -2.651 1.00 74.31 252 ALA A O 1
ATOM 2010 N N . HIS A 1 253 ? 21.559 1.208 -3.388 1.00 77.88 253 HIS A N 1
ATOM 2011 C CA . HIS A 1 253 ? 22.144 1.403 -2.057 1.00 77.88 253 HIS A CA 1
ATOM 2012 C C . HIS A 1 253 ? 21.631 2.672 -1.357 1.00 77.88 253 HIS A C 1
ATOM 2014 O O . HIS A 1 253 ? 21.572 2.731 -0.132 1.00 77.88 253 HIS A O 1
ATOM 2020 N N . LEU A 1 254 ? 21.261 3.700 -2.121 1.00 78.31 254 LEU A N 1
ATOM 2021 C CA . LEU A 1 254 ? 20.717 4.954 -1.595 1.00 78.31 254 LEU A CA 1
ATOM 2022 C C . LEU A 1 254 ? 19.196 4.918 -1.372 1.00 78.31 254 LEU A C 1
ATOM 2024 O O . LEU A 1 254 ? 18.615 5.958 -1.076 1.00 78.31 254 LEU A O 1
ATOM 2028 N N . GLU A 1 255 ? 18.553 3.755 -1.544 1.00 67.12 255 GLU A N 1
ATOM 2029 C CA . GLU A 1 255 ? 17.092 3.578 -1.453 1.00 67.12 255 GLU A CA 1
ATOM 2030 C C . GLU A 1 255 ? 16.298 4.539 -2.360 1.00 67.12 255 GLU A C 1
ATOM 2032 O O . GLU A 1 255 ? 15.103 4.771 -2.168 1.00 67.12 255 GLU A O 1
ATOM 2037 N N . LEU A 1 256 ? 16.944 5.081 -3.396 1.00 63.25 256 LEU A N 1
ATOM 2038 C CA . LEU A 1 256 ? 16.287 5.854 -4.437 1.00 63.25 256 LEU A CA 1
ATOM 2039 C C . LEU A 1 256 ? 15.503 4.860 -5.280 1.00 63.25 256 LEU A C 1
ATOM 2041 O O . LEU A 1 256 ? 16.041 4.320 -6.238 1.00 63.25 256 LEU A O 1
ATOM 2045 N N . SER A 1 257 ? 14.255 4.575 -4.907 1.00 55.38 257 SER A N 1
ATOM 2046 C CA . SER A 1 257 ? 13.362 3.730 -5.696 1.00 55.38 257 SER A CA 1
ATOM 2047 C C . SER A 1 257 ? 13.140 4.408 -7.053 1.00 55.38 257 SER A C 1
ATOM 2049 O O . SER A 1 257 ? 12.397 5.398 -7.101 1.00 55.38 257 SER A O 1
ATOM 2051 N N . PRO A 1 258 ? 13.778 3.949 -8.150 1.00 54.69 258 PRO A N 1
ATOM 2052 C CA . PRO A 1 258 ? 13.525 4.547 -9.446 1.00 54.69 258 PRO A CA 1
ATOM 2053 C C . PRO A 1 258 ? 12.047 4.330 -9.759 1.00 54.69 258 PRO A C 1
ATOM 2055 O O . PRO A 1 258 ? 11.499 3.245 -9.542 1.00 54.69 258 PRO A O 1
ATOM 2058 N N . THR A 1 259 ? 11.377 5.378 -10.231 1.00 56.53 259 THR A N 1
ATOM 2059 C CA . THR A 1 259 ? 10.011 5.243 -10.733 1.00 56.53 259 THR A CA 1
ATOM 2060 C C . THR A 1 259 ? 10.011 4.178 -11.833 1.00 56.53 259 THR A C 1
ATOM 2062 O O . THR A 1 259 ? 10.972 4.078 -12.593 1.00 56.53 259 THR A O 1
ATOM 2065 N N . LEU A 1 260 ? 8.963 3.351 -11.904 1.00 56.28 260 LEU A N 1
ATOM 2066 C CA . LEU A 1 260 ? 8.896 2.179 -12.796 1.00 56.28 260 LEU A CA 1
ATOM 2067 C C . LEU A 1 260 ? 9.265 2.533 -14.254 1.00 56.28 260 LEU A C 1
ATOM 2069 O O . LEU A 1 260 ? 10.047 1.841 -14.895 1.00 56.28 260 LEU A O 1
ATOM 2073 N N . TRP A 1 261 ? 8.799 3.701 -14.704 1.00 55.94 261 TRP A N 1
ATOM 2074 C CA . TRP A 1 261 ? 9.103 4.298 -16.006 1.00 55.94 261 TRP A CA 1
ATOM 2075 C C . TRP A 1 261 ? 10.578 4.678 -16.170 1.00 55.94 261 TRP A C 1
ATOM 2077 O O . TRP A 1 261 ? 11.174 4.446 -17.217 1.00 55.94 261 TRP A O 1
ATOM 2087 N N . GLY A 1 262 ? 11.186 5.246 -15.127 1.00 61.41 262 GLY A N 1
ATOM 2088 C CA . GLY A 1 262 ? 12.606 5.573 -15.117 1.00 61.41 262 GLY A CA 1
ATOM 2089 C C . GLY A 1 262 ? 13.473 4.320 -15.165 1.00 61.41 262 GLY A C 1
ATOM 2090 O O . GLY A 1 262 ? 14.445 4.297 -15.905 1.00 61.41 262 GLY A O 1
ATOM 2091 N N . ALA A 1 263 ? 13.104 3.260 -14.444 1.00 65.00 263 ALA A N 1
ATOM 2092 C CA . ALA A 1 263 ? 13.867 2.012 -14.420 1.00 65.00 263 ALA A CA 1
ATOM 2093 C C . ALA A 1 263 ? 13.916 1.311 -15.790 1.00 65.00 263 ALA A C 1
ATOM 2095 O O . ALA A 1 263 ? 14.946 0.739 -16.141 1.00 65.00 263 ALA A O 1
ATOM 2096 N N . GLU A 1 264 ? 12.834 1.381 -16.569 1.00 69.56 264 GLU A N 1
ATOM 2097 C CA . GLU A 1 264 ? 12.774 0.792 -17.910 1.00 69.56 264 GLU A CA 1
ATOM 2098 C C . GLU A 1 264 ? 13.463 1.663 -18.965 1.00 69.56 264 GLU A C 1
ATOM 2100 O O . GLU A 1 264 ? 14.162 1.136 -19.825 1.00 69.56 264 GLU A O 1
ATOM 2105 N N . ILE A 1 265 ? 13.323 2.990 -18.895 1.00 75.94 265 ILE A N 1
ATOM 2106 C CA . ILE A 1 265 ? 13.841 3.913 -19.921 1.00 75.94 265 ILE A CA 1
ATOM 2107 C C . ILE A 1 265 ? 15.329 4.245 -19.710 1.00 75.94 265 ILE A C 1
ATOM 2109 O O . ILE A 1 265 ? 16.077 4.413 -20.678 1.00 75.94 265 ILE A O 1
ATOM 2113 N N . PHE A 1 266 ? 15.785 4.313 -18.457 1.00 77.31 266 PHE A N 1
ATOM 2114 C CA . PHE A 1 266 ? 17.158 4.665 -18.084 1.00 77.31 266 PHE A CA 1
ATOM 2115 C C . PHE A 1 266 ? 18.257 3.881 -18.824 1.00 77.31 266 PHE A C 1
ATOM 2117 O O . PHE A 1 266 ? 19.167 4.530 -19.350 1.00 77.31 266 PHE A O 1
ATOM 2124 N N . PRO A 1 267 ? 18.207 2.535 -18.938 1.00 78.62 267 PRO A N 1
ATOM 2125 C CA . PRO A 1 267 ? 19.252 1.795 -19.642 1.00 78.62 267 PRO A CA 1
ATOM 2126 C C . PRO A 1 267 ? 19.354 2.159 -21.130 1.00 78.62 267 PRO A C 1
ATOM 2128 O O . PRO A 1 267 ? 20.459 2.181 -21.669 1.00 78.62 267 PRO A O 1
ATOM 2131 N N . TYR A 1 268 ? 18.245 2.514 -21.790 1.00 81.75 268 TYR A N 1
ATOM 2132 C CA . TYR A 1 268 ? 18.262 2.926 -23.198 1.00 81.75 268 TYR A CA 1
ATOM 2133 C C . TYR A 1 268 ? 18.879 4.315 -23.385 1.00 81.75 268 TYR A C 1
ATOM 2135 O O . TYR A 1 268 ? 19.681 4.515 -24.295 1.00 81.75 268 TYR A O 1
ATOM 2143 N N . ILE A 1 269 ? 18.556 5.268 -22.504 1.00 81.62 269 ILE A N 1
ATOM 2144 C CA . ILE A 1 269 ? 19.136 6.620 -22.556 1.00 81.62 269 ILE A CA 1
ATOM 2145 C C . ILE A 1 269 ? 20.645 6.563 -22.303 1.00 81.62 269 ILE A C 1
ATOM 2147 O O . ILE A 1 269 ? 21.423 7.159 -23.048 1.00 81.62 269 ILE A O 1
ATOM 2151 N N . ALA A 1 270 ? 21.073 5.815 -21.286 1.00 77.88 270 ALA A N 1
ATOM 2152 C CA . ALA A 1 270 ? 22.488 5.640 -20.981 1.00 77.88 270 ALA A CA 1
ATOM 2153 C C . ALA A 1 270 ? 23.260 4.983 -22.137 1.00 77.88 270 ALA A C 1
ATOM 2155 O O . ALA A 1 270 ? 24.410 5.340 -22.390 1.00 77.88 270 ALA A O 1
ATOM 2156 N N . LEU A 1 271 ? 22.621 4.066 -22.870 1.00 77.38 271 LEU A N 1
ATOM 2157 C CA . LEU A 1 271 ? 23.197 3.436 -24.055 1.00 77.38 271 LEU A CA 1
ATOM 2158 C C . LEU A 1 271 ? 23.390 4.439 -25.205 1.00 77.38 271 LEU A C 1
ATOM 2160 O O . LEU A 1 271 ? 24.453 4.442 -25.822 1.00 77.38 271 LEU A O 1
ATOM 2164 N N . ILE A 1 272 ? 22.422 5.328 -25.456 1.00 80.69 272 ILE A N 1
ATOM 2165 C CA . ILE A 1 272 ? 22.536 6.390 -26.476 1.00 80.69 272 ILE A CA 1
ATOM 2166 C C . ILE A 1 272 ? 23.650 7.386 -26.115 1.00 80.69 272 ILE A C 1
ATOM 2168 O O . ILE A 1 272 ? 24.480 7.713 -26.961 1.00 80.69 272 ILE A O 1
ATOM 2172 N N . LEU A 1 273 ? 23.722 7.822 -24.854 1.00 82.38 273 LEU A N 1
ATOM 2173 C CA . LEU A 1 273 ? 24.777 8.732 -24.386 1.00 82.38 273 LEU A CA 1
ATOM 2174 C C . LEU A 1 273 ? 26.166 8.076 -24.425 1.00 82.38 273 LEU A C 1
ATOM 2176 O O . LEU A 1 273 ? 27.152 8.701 -24.816 1.00 82.38 273 LEU A O 1
ATOM 2180 N N . GLY A 1 274 ? 26.255 6.798 -24.045 1.00 76.12 274 GLY A N 1
ATOM 2181 C CA . GLY A 1 274 ? 27.490 6.020 -24.149 1.00 76.12 274 GLY A CA 1
ATOM 2182 C C . GLY A 1 274 ? 27.970 5.897 -25.596 1.00 76.12 274 GLY A C 1
ATOM 2183 O O . GLY A 1 274 ? 29.163 6.038 -25.865 1.00 76.12 274 GLY A O 1
ATOM 2184 N N . LEU A 1 275 ? 27.038 5.696 -26.531 1.00 74.81 275 LEU A N 1
ATOM 2185 C CA . LEU A 1 275 ? 27.306 5.621 -27.965 1.00 74.81 275 LEU A CA 1
ATOM 2186 C C . LEU A 1 275 ? 27.885 6.929 -28.518 1.00 74.81 275 LEU A C 1
ATOM 2188 O O . LEU A 1 275 ? 28.889 6.884 -29.228 1.00 74.81 275 LEU A O 1
ATOM 2192 N N . GLU A 1 276 ? 27.294 8.076 -28.180 1.00 81.62 276 GLU A N 1
ATOM 2193 C CA . GLU A 1 276 ? 27.770 9.389 -28.633 1.00 81.62 276 GLU A CA 1
ATOM 2194 C C . GLU A 1 276 ? 29.206 9.663 -28.163 1.00 81.62 276 GLU A C 1
ATOM 2196 O O . GLU A 1 276 ? 30.064 10.045 -28.962 1.00 81.62 276 GLU A O 1
ATOM 2201 N N . ASN A 1 277 ? 29.500 9.365 -26.895 1.00 80.31 277 ASN A N 1
ATOM 2202 C CA . ASN A 1 277 ? 30.831 9.557 -26.321 1.00 80.31 277 ASN A CA 1
ATOM 2203 C C . ASN A 1 277 ? 31.895 8.675 -26.993 1.00 80.31 277 ASN A C 1
ATOM 2205 O O . ASN A 1 277 ? 32.991 9.145 -27.298 1.00 80.31 277 ASN A O 1
ATOM 2209 N N . ILE A 1 278 ? 31.578 7.406 -27.263 1.00 75.19 278 ILE A N 1
ATOM 2210 C CA . ILE A 1 278 ? 32.511 6.480 -27.921 1.00 75.19 278 ILE A CA 1
ATOM 2211 C C . ILE A 1 278 ? 32.728 6.878 -29.387 1.00 75.19 278 ILE A C 1
ATOM 2213 O O . ILE A 1 278 ? 33.861 6.847 -29.866 1.00 75.19 278 ILE A O 1
ATOM 2217 N N . LEU A 1 279 ? 31.677 7.293 -30.102 1.00 71.75 279 LEU A N 1
ATOM 2218 C CA . LEU A 1 279 ? 31.787 7.788 -31.480 1.00 71.75 279 LEU A CA 1
ATOM 2219 C C . LEU A 1 279 ? 32.598 9.083 -31.575 1.00 71.75 279 LEU A C 1
ATOM 2221 O O . LEU A 1 279 ? 33.351 9.246 -32.527 1.00 71.75 279 LEU A O 1
ATOM 2225 N N . CYS A 1 280 ? 32.477 9.984 -30.599 1.00 76.00 280 CYS A N 1
ATOM 2226 C CA . CYS A 1 280 ? 33.258 11.219 -30.554 1.00 76.00 280 CYS A CA 1
ATOM 2227 C C . CYS A 1 280 ? 34.756 10.943 -30.342 1.00 76.00 280 CYS A C 1
ATOM 2229 O O . CYS A 1 280 ? 35.587 11.561 -30.994 1.00 76.00 280 CYS A O 1
ATOM 2231 N N . ILE A 1 281 ? 35.100 9.975 -29.484 1.00 70.38 281 ILE A N 1
ATOM 2232 C CA . ILE A 1 281 ? 36.496 9.571 -29.230 1.00 70.38 281 ILE A CA 1
ATOM 2233 C C . ILE A 1 281 ? 37.100 8.795 -30.414 1.00 70.38 281 ILE A C 1
ATOM 2235 O O . ILE A 1 281 ? 38.311 8.824 -30.613 1.00 70.38 281 ILE A O 1
ATOM 2239 N N . THR A 1 282 ? 36.277 8.061 -31.170 1.00 65.81 282 THR A N 1
ATOM 2240 C CA . THR A 1 282 ? 36.737 7.211 -32.286 1.00 65.81 282 THR A CA 1
ATOM 2241 C C . THR A 1 282 ? 36.722 7.899 -33.654 1.00 65.81 282 THR A C 1
ATOM 2243 O O . THR A 1 282 ? 37.251 7.324 -34.604 1.00 65.81 282 THR A O 1
ATOM 2246 N N . ARG A 1 283 ? 36.134 9.096 -33.768 1.00 60.72 283 ARG A N 1
ATOM 2247 C CA . ARG A 1 283 ? 36.188 9.949 -34.964 1.00 60.72 283 ARG A CA 1
ATOM 2248 C C . ARG A 1 283 ? 37.486 10.748 -35.018 1.00 60.72 283 ARG A C 1
ATOM 2250 O O . ARG A 1 283 ? 37.991 10.900 -36.152 1.00 60.72 283 ARG A O 1
#

Sequence (283 aa):
MIVTPERTIVRLNSRMSVTEHNVISALVVRFPVGQCLGRLIRGPLSRAFVARKIILGQDDVDASCLQVMSEELRFGTFYPQRGCLLLDPTAFWGHSYEKFMGDKDVLVTIFSRECSSVACPRDLFLGMPIELSGVKRTYRSNRKRSIDYSFTLFLVQYDKDIRSSLIDRFTSHGFENVPLIAGEENKFAHIFFRPRTSLVDYLPLLSSYAVFTFYLYFSARKFEMVASRWGLALAAAFTVGATLLMTTGVCAHLELSPTLWGAEIFPYIALILGLENILCITR

pLDDT: mean 70.06, std 15.76, range [21.42, 90.31]

InterPro domains:
  IPR000731 Sterol-sensing domain [PS50156] (201-283)
  IPR030225 Sterol regulatory element-binding protein cleavage-activating protein [PTHR46378] (40-283)
  IPR053958 HMGCR/SNAP/NPC1-like, sterol-sensing domain [PF12349] (225-283)
  IPR057041 SCAP, N-terminal [PF24006] (36-194)